Protein AF-A0AAE9Z8P5-F1 (afdb_monomer_lite)

InterPro domains:
  IPR012349 FMN-binding split barrel [G3DSA:2.30.110.10] (169-297)

Radius of gyration: 19.48 Å; chains: 1; bounding box: 50×51×54 Å

Structure (mmCIF, N/CA/C/O backbone):
data_AF-A0AAE9Z8P5-F1
#
_entry.id   AF-A0AAE9Z8P5-F1
#
loop_
_atom_site.group_PDB
_atom_site.id
_atom_site.type_symbol
_atom_site.label_atom_id
_atom_site.label_alt_id
_atom_site.label_comp_id
_atom_site.label_asym_id
_atom_site.label_entity_id
_atom_site.label_seq_id
_atom_site.pdbx_PDB_ins_code
_atom_site.Cartn_x
_atom_site.Cartn_y
_atom_site.Cartn_z
_atom_site.occupancy
_atom_site.B_iso_or_equiv
_atom_site.auth_seq_id
_atom_site.auth_comp_id
_atom_site.auth_asym_id
_atom_site.auth_atom_id
_atom_site.pdbx_PDB_model_num
ATOM 1 N N . MET A 1 1 ? 25.737 -10.126 -8.570 1.00 44.00 1 MET A N 1
ATOM 2 C CA . MET A 1 1 ? 26.064 -8.684 -8.628 1.00 44.00 1 MET A CA 1
ATOM 3 C C . MET A 1 1 ? 24.969 -7.914 -7.918 1.00 44.00 1 MET A C 1
ATOM 5 O O . MET A 1 1 ? 23.812 -8.066 -8.292 1.00 44.00 1 MET A O 1
ATOM 9 N N . LEU A 1 2 ? 25.330 -7.148 -6.888 1.00 52.47 2 LEU A N 1
ATOM 10 C CA . LEU A 1 2 ? 24.460 -6.128 -6.301 1.00 52.47 2 LEU A CA 1
ATOM 11 C C . LEU A 1 2 ? 24.095 -5.125 -7.402 1.00 52.47 2 LEU A C 1
ATOM 13 O O . LEU A 1 2 ? 24.972 -4.724 -8.169 1.00 52.47 2 LEU A O 1
ATOM 17 N N . PHE A 1 3 ? 22.823 -4.746 -7.513 1.00 62.03 3 PHE A N 1
ATOM 18 C CA . PHE A 1 3 ? 22.449 -3.662 -8.414 1.00 62.03 3 PHE A CA 1
ATOM 19 C C . PHE A 1 3 ? 23.164 -2.390 -7.965 1.00 62.03 3 PHE A C 1
ATOM 21 O O . PHE A 1 3 ? 23.052 -1.973 -6.813 1.00 62.03 3 PHE A O 1
ATOM 28 N N . THR A 1 4 ? 23.933 -1.785 -8.865 1.00 67.31 4 THR A N 1
ATOM 29 C CA . THR A 1 4 ? 24.470 -0.453 -8.614 1.00 67.31 4 THR A CA 1
ATOM 30 C C . THR A 1 4 ? 23.350 0.539 -8.882 1.00 67.31 4 THR A C 1
ATOM 32 O O . THR A 1 4 ? 22.904 0.661 -10.019 1.00 67.31 4 THR A O 1
ATOM 35 N N . ALA A 1 5 ? 22.886 1.224 -7.836 1.00 78.31 5 ALA A N 1
ATOM 36 C CA . ALA A 1 5 ? 21.944 2.326 -7.985 1.00 78.31 5 ALA A CA 1
ATOM 37 C C . ALA A 1 5 ? 22.528 3.370 -8.954 1.00 78.31 5 ALA A C 1
ATOM 39 O O . ALA A 1 5 ? 23.610 3.924 -8.702 1.00 78.31 5 ALA A O 1
ATOM 40 N N . ASP A 1 6 ? 21.830 3.616 -10.057 1.00 89.19 6 ASP A N 1
ATOM 41 C CA . ASP A 1 6 ? 22.184 4.609 -11.076 1.00 89.19 6 ASP A CA 1
ATOM 42 C C . ASP A 1 6 ? 21.356 5.896 -10.928 1.00 89.19 6 ASP A C 1
ATOM 44 O O . ASP A 1 6 ? 21.827 6.967 -11.296 1.00 89.19 6 ASP A O 1
ATOM 48 N N . ILE A 1 7 ? 20.188 5.826 -10.285 1.00 96.31 7 ILE A N 1
ATOM 49 C CA . ILE A 1 7 ? 19.397 6.986 -9.865 1.00 96.31 7 ILE A CA 1
ATOM 50 C C . ILE A 1 7 ? 19.691 7.252 -8.384 1.00 96.31 7 ILE A C 1
ATOM 52 O O . ILE A 1 7 ? 19.226 6.525 -7.504 1.00 96.31 7 ILE A O 1
ATOM 56 N N . ARG A 1 8 ? 20.490 8.287 -8.096 1.00 94.88 8 ARG A N 1
ATOM 57 C CA . ARG A 1 8 ? 21.040 8.522 -6.742 1.00 94.88 8 ARG A CA 1
ATOM 58 C C . ARG A 1 8 ? 20.498 9.756 -6.038 1.00 94.88 8 ARG A C 1
ATOM 60 O O . ARG A 1 8 ? 20.680 9.906 -4.836 1.00 94.88 8 ARG A O 1
ATOM 67 N N . ASN A 1 9 ? 19.850 10.648 -6.771 1.00 95.81 9 ASN A N 1
ATOM 68 C CA . ASN A 1 9 ? 19.311 11.896 -6.247 1.00 95.81 9 ASN A CA 1
ATOM 69 C C . ASN A 1 9 ? 18.041 12.290 -7.017 1.00 95.81 9 ASN A C 1
ATOM 71 O O . ASN A 1 9 ? 17.671 11.669 -8.018 1.00 95.81 9 ASN A O 1
ATOM 75 N N . GLU A 1 10 ? 17.351 13.328 -6.536 1.00 95.81 10 GLU A N 1
ATOM 76 C CA . GLU A 1 10 ? 16.105 13.775 -7.163 1.00 95.81 10 GLU A CA 1
ATOM 77 C C . GLU A 1 10 ? 16.341 14.313 -8.586 1.00 95.81 10 GLU A C 1
ATOM 79 O O . GLU A 1 10 ? 15.493 14.103 -9.447 1.00 95.81 10 GLU A O 1
ATOM 84 N N . GLN A 1 11 ? 17.496 14.918 -8.885 1.00 96.56 11 GLN A N 1
ATOM 85 C CA . GLN A 1 11 ? 17.809 15.398 -10.236 1.00 96.56 11 GLN A CA 1
ATOM 86 C C . GLN A 1 11 ? 17.837 14.249 -11.256 1.00 96.56 11 GLN A C 1
ATOM 88 O O . GLN A 1 11 ? 17.264 14.385 -12.336 1.00 96.56 11 GLN A O 1
ATOM 93 N N . ASP A 1 12 ? 18.440 13.108 -10.915 1.00 96.50 12 ASP A N 1
ATOM 94 C CA . ASP A 1 12 ? 18.449 11.918 -11.772 1.00 96.50 12 ASP A CA 1
ATOM 95 C C . ASP A 1 12 ? 17.046 11.333 -11.939 1.00 96.50 12 ASP A C 1
ATOM 97 O O . ASP A 1 12 ? 16.627 11.031 -13.057 1.00 96.50 12 ASP A O 1
ATOM 101 N N . LEU A 1 13 ? 16.273 11.264 -10.850 1.00 97.31 13 LEU A N 1
ATOM 102 C CA . LEU A 1 13 ? 14.883 10.812 -10.902 1.00 97.31 13 LEU A CA 1
ATOM 103 C C . LEU A 1 13 ? 14.040 11.697 -11.830 1.00 97.31 13 LEU A C 1
ATOM 105 O O . LEU A 1 13 ? 13.230 11.179 -12.599 1.00 97.31 13 LEU A O 1
ATOM 109 N N . ARG A 1 14 ? 14.241 13.022 -11.805 1.00 96.88 14 ARG A N 1
ATOM 110 C CA . ARG A 1 14 ? 13.481 13.972 -12.633 1.00 96.88 14 ARG A CA 1
ATOM 111 C C . ARG A 1 14 ? 13.822 13.933 -14.120 1.00 96.88 14 ARG A C 1
ATOM 113 O O . ARG A 1 14 ? 12.991 14.363 -14.918 1.00 96.88 14 ARG A O 1
ATOM 120 N N . LYS A 1 15 ? 14.967 13.358 -14.508 1.00 96.44 15 LYS A N 1
ATOM 121 C CA . LYS A 1 15 ? 15.274 13.050 -15.919 1.00 96.44 15 LYS A CA 1
ATOM 122 C C . LYS A 1 15 ? 14.374 11.936 -16.471 1.00 96.44 15 LYS A C 1
ATOM 124 O O . LYS A 1 15 ? 14.130 11.900 -17.671 1.00 96.44 15 LYS A O 1
ATOM 129 N N . ILE A 1 16 ? 13.875 11.047 -15.606 1.00 96.56 16 ILE A N 1
ATOM 130 C CA . ILE A 1 16 ? 13.023 9.903 -15.974 1.00 96.56 16 ILE A CA 1
ATOM 131 C C . ILE A 1 16 ? 11.542 10.217 -15.728 1.00 96.56 16 ILE A C 1
ATOM 133 O O . ILE A 1 16 ? 10.696 9.970 -16.585 1.00 96.56 16 ILE A O 1
ATOM 137 N N . ILE A 1 17 ? 11.218 10.775 -14.558 1.00 96.38 17 ILE A N 1
ATOM 138 C CA . ILE A 1 17 ? 9.860 11.154 -14.156 1.00 96.38 17 ILE A CA 1
ATOM 139 C C . ILE A 1 17 ? 9.803 12.679 -14.025 1.00 96.38 17 ILE A C 1
ATOM 141 O O . ILE A 1 17 ? 10.212 13.212 -12.988 1.00 96.38 17 ILE A O 1
ATOM 145 N N . PRO A 1 18 ? 9.261 13.395 -15.030 1.00 94.44 18 PRO A N 1
ATOM 146 C CA . PRO A 1 18 ? 9.190 14.850 -15.003 1.00 94.44 18 PRO A CA 1
ATOM 147 C C . PRO A 1 18 ? 8.501 15.382 -13.746 1.00 94.44 18 PRO A C 1
ATOM 149 O O . PRO A 1 18 ? 7.672 14.699 -13.138 1.00 94.44 18 PRO A O 1
ATOM 152 N N . ALA A 1 19 ? 8.815 16.624 -13.375 1.00 90.94 19 ALA A N 1
ATOM 153 C CA . ALA A 1 19 ? 8.174 17.288 -12.247 1.00 90.94 19 ALA A CA 1
ATOM 154 C C . ALA A 1 19 ? 6.639 17.283 -12.382 1.00 90.94 19 ALA A C 1
ATOM 156 O O . ALA A 1 19 ? 6.074 17.356 -13.479 1.00 90.94 19 ALA A O 1
ATOM 157 N N . TYR A 1 20 ? 5.964 17.174 -11.242 1.00 91.69 20 TYR A N 1
ATOM 158 C CA . TYR A 1 20 ? 4.512 17.244 -11.168 1.00 91.69 20 TYR A CA 1
ATOM 159 C C . TYR A 1 20 ? 4.056 18.694 -10.986 1.00 91.69 20 TYR A C 1
ATOM 161 O O . TYR A 1 20 ? 4.819 19.564 -10.571 1.00 91.69 20 TYR A O 1
ATOM 169 N N . HIS A 1 21 ? 2.789 18.960 -11.282 1.00 89.62 21 HIS A N 1
ATOM 170 C CA . HIS A 1 21 ? 2.218 20.285 -11.088 1.00 89.62 21 HIS A CA 1
ATOM 171 C C . HIS A 1 21 ? 1.873 20.512 -9.606 1.00 89.62 21 HIS A C 1
ATOM 173 O O . HIS A 1 21 ? 1.064 19.763 -9.058 1.00 89.62 21 HIS A O 1
ATOM 179 N N . GLN A 1 22 ? 2.397 21.573 -8.981 1.00 88.06 22 GLN A N 1
ATOM 180 C CA . GLN A 1 22 ? 2.256 21.852 -7.536 1.00 88.06 22 GLN A CA 1
ATOM 181 C C . GLN A 1 22 ? 0.806 21.885 -7.025 1.00 88.06 22 GLN A C 1
ATOM 183 O O . GLN A 1 22 ? 0.536 21.496 -5.896 1.00 88.06 22 GLN A O 1
ATOM 188 N N . ARG A 1 23 ? -0.181 22.259 -7.860 1.00 85.88 23 ARG A N 1
ATOM 189 C CA . ARG A 1 23 ? -1.614 22.125 -7.489 1.00 85.88 23 ARG A CA 1
ATOM 190 C C . ARG A 1 23 ? -1.999 20.726 -6.997 1.00 85.88 23 ARG A C 1
ATOM 192 O O . ARG A 1 23 ? -2.995 20.615 -6.295 1.00 85.88 23 ARG A O 1
ATOM 199 N N . MET A 1 24 ? -1.262 19.678 -7.362 1.00 85.81 24 MET A N 1
ATOM 200 C CA . MET A 1 24 ? -1.536 18.330 -6.878 1.00 85.81 24 MET A CA 1
ATOM 201 C C . MET A 1 24 ? -1.356 18.176 -5.372 1.00 85.81 24 MET A C 1
ATOM 203 O O . MET A 1 24 ? -1.994 17.292 -4.808 1.00 85.81 24 MET A O 1
ATOM 207 N N . ASP A 1 25 ? -0.571 19.039 -4.728 1.00 90.38 25 ASP A N 1
ATOM 208 C CA . ASP A 1 25 ? -0.387 19.024 -3.275 1.00 90.38 25 ASP A CA 1
ATOM 209 C C . ASP A 1 25 ? -1.688 19.385 -2.543 1.00 90.38 25 ASP A C 1
ATOM 211 O O . ASP A 1 25 ? -1.933 18.893 -1.448 1.00 90.38 25 ASP A O 1
ATOM 215 N N . LYS A 1 26 ? -2.607 20.117 -3.196 1.00 90.81 26 LYS A N 1
ATOM 216 C CA . LYS A 1 26 ? -3.940 20.425 -2.646 1.00 90.81 26 LYS A CA 1
ATOM 217 C C . LYS A 1 26 ? -4.830 19.200 -2.437 1.00 90.81 26 LYS A C 1
ATOM 219 O O . LYS A 1 26 ? -5.882 19.333 -1.830 1.00 90.81 26 LYS A O 1
ATOM 224 N N . ARG A 1 27 ? -4.465 18.023 -2.965 1.00 90.88 27 ARG A N 1
ATOM 225 C CA . ARG A 1 27 ? -5.223 16.788 -2.699 1.00 90.88 27 ARG A CA 1
ATOM 226 C C . ARG A 1 27 ? -4.966 16.257 -1.297 1.00 90.88 27 ARG A C 1
ATOM 228 O O . ARG A 1 27 ? -5.671 15.355 -0.885 1.00 90.88 27 ARG A O 1
ATOM 235 N N . ILE A 1 28 ? -3.892 16.712 -0.656 1.00 94.06 28 ILE A N 1
ATOM 236 C CA . ILE A 1 28 ? -3.482 16.270 0.667 1.00 94.06 28 ILE A CA 1
ATOM 237 C C . ILE A 1 28 ? -4.201 17.177 1.659 1.00 94.06 28 ILE A C 1
ATOM 239 O O . ILE A 1 28 ? -3.853 18.346 1.806 1.00 94.06 28 ILE A O 1
ATOM 243 N N . GLN A 1 29 ? -5.234 16.643 2.298 1.00 96.00 29 GLN A N 1
ATOM 244 C CA . GLN A 1 29 ? -5.973 17.338 3.346 1.00 96.00 29 GLN A CA 1
ATOM 245 C C . GLN A 1 29 ? -5.340 17.041 4.697 1.00 96.00 29 GLN A C 1
ATOM 247 O O . GLN A 1 29 ? -4.879 15.931 4.914 1.00 96.00 29 GLN A O 1
ATOM 252 N N . THR A 1 30 ? -5.339 17.996 5.624 1.00 96.06 30 THR A N 1
ATOM 253 C CA . THR A 1 30 ? -4.802 17.811 6.990 1.00 96.06 30 THR A CA 1
ATOM 254 C C . THR A 1 30 ? -5.823 17.234 7.973 1.00 96.06 30 THR A C 1
ATOM 256 O O . THR A 1 30 ? -5.533 17.049 9.148 1.00 96.06 30 THR A O 1
ATOM 259 N N . ARG A 1 31 ? -7.043 16.973 7.501 1.00 96.69 31 ARG A N 1
ATOM 260 C CA . ARG A 1 31 ? -8.162 16.406 8.256 1.00 96.69 31 ARG A CA 1
ATOM 261 C C . ARG A 1 31 ? -9.023 15.563 7.325 1.00 96.69 31 ARG A C 1
ATOM 263 O O . ARG A 1 31 ? -9.016 15.790 6.114 1.00 96.69 31 ARG A O 1
ATOM 270 N N . LEU A 1 32 ? -9.808 14.651 7.885 1.00 97.94 32 LEU A N 1
ATOM 271 C CA . LEU A 1 32 ? -10.816 13.919 7.126 1.00 97.94 32 LEU A CA 1
ATOM 272 C C . LEU A 1 32 ? -11.925 14.894 6.731 1.00 97.94 32 LEU A C 1
ATOM 274 O O . LEU A 1 32 ? -12.559 15.527 7.582 1.00 97.94 32 LEU A O 1
ATOM 278 N N . ASP A 1 33 ? -12.130 15.051 5.429 1.00 96.31 33 ASP A N 1
ATOM 279 C CA . ASP A 1 33 ? -13.285 15.770 4.919 1.00 96.31 33 ASP A CA 1
ATOM 280 C C . ASP A 1 33 ? -14.498 14.835 4.829 1.00 96.31 33 ASP A C 1
ATOM 282 O O . ASP A 1 33 ? -14.442 13.649 5.152 1.00 96.31 33 ASP A O 1
ATOM 286 N N . HIS A 1 34 ? -15.626 15.374 4.381 1.00 95.94 34 HIS A N 1
ATOM 287 C CA . HIS A 1 34 ? -16.850 14.593 4.239 1.00 95.94 34 HIS A CA 1
ATOM 288 C C . HIS A 1 34 ? -16.701 13.359 3.336 1.00 95.94 34 HIS A C 1
ATOM 290 O O . HIS A 1 34 ? -17.348 12.357 3.610 1.00 95.94 34 HIS A O 1
ATOM 296 N N . TYR A 1 35 ? -15.871 13.415 2.291 1.00 96.81 35 TYR A N 1
ATOM 297 C CA . TYR A 1 35 ? -15.674 12.275 1.397 1.00 96.81 35 TYR A CA 1
ATOM 298 C C . TYR A 1 35 ? -14.816 11.200 2.053 1.00 96.81 35 TYR A C 1
ATOM 300 O O . TYR A 1 35 ? -15.069 10.017 1.853 1.00 96.81 35 TYR A O 1
ATOM 308 N N . CYS A 1 36 ? -13.828 11.589 2.863 1.00 97.94 36 CYS A N 1
ATOM 309 C CA . CYS A 1 36 ? -13.098 10.641 3.700 1.00 97.94 36 CYS A CA 1
ATOM 310 C C . CYS A 1 36 ? -14.046 9.913 4.664 1.00 97.94 36 CYS A C 1
ATOM 312 O O . CYS A 1 36 ? -13.952 8.698 4.788 1.00 97.94 36 CYS A O 1
ATOM 314 N N . LEU A 1 37 ? -14.969 10.638 5.307 1.00 97.56 37 LEU A N 1
ATOM 315 C CA . LEU A 1 37 ? -15.951 10.048 6.225 1.00 97.56 37 LEU A CA 1
ATOM 316 C C . LEU A 1 37 ? -16.943 9.124 5.497 1.00 97.56 37 LEU A C 1
ATOM 318 O O . LEU A 1 37 ? -17.158 8.009 5.953 1.00 97.56 37 LEU A O 1
ATOM 322 N N . GLU A 1 38 ? -17.478 9.544 4.343 1.00 97.12 38 GLU A N 1
ATOM 323 C CA . GLU A 1 38 ? -18.326 8.707 3.472 1.00 97.12 38 GLU A CA 1
ATOM 324 C C . GLU A 1 38 ? -17.606 7.416 3.052 1.00 97.12 38 GLU A C 1
ATOM 326 O O . GLU A 1 38 ? -18.184 6.336 3.066 1.00 97.12 38 GLU A O 1
ATOM 331 N N . TYR A 1 39 ? -16.322 7.511 2.695 1.00 97.75 39 TYR A N 1
ATOM 332 C CA . TYR A 1 39 ? -15.536 6.343 2.311 1.00 97.75 39 TYR A CA 1
ATOM 333 C C . TYR A 1 39 ? -15.308 5.393 3.497 1.00 97.75 39 TYR A C 1
ATOM 335 O O . TYR A 1 39 ? -15.400 4.179 3.331 1.00 97.75 39 TYR A O 1
ATOM 343 N N . LEU A 1 40 ? -15.016 5.927 4.689 1.00 97.44 40 LEU A N 1
ATOM 344 C CA . LEU A 1 40 ? -14.802 5.126 5.900 1.00 97.44 40 LEU A CA 1
ATOM 345 C C . LEU A 1 40 ? -16.069 4.391 6.354 1.00 97.44 40 LEU A C 1
ATOM 347 O O . LEU A 1 40 ? -15.948 3.264 6.817 1.00 97.44 40 LEU A O 1
ATOM 351 N N . ASP A 1 41 ? -17.255 4.967 6.141 1.00 96.00 41 ASP A N 1
ATOM 352 C CA . ASP A 1 41 ? -18.556 4.320 6.401 1.00 96.00 41 ASP A CA 1
ATOM 353 C C . ASP A 1 41 ? -18.799 3.065 5.538 1.00 96.00 41 ASP A C 1
ATOM 355 O O . ASP A 1 41 ? -19.653 2.226 5.820 1.00 96.00 41 ASP A O 1
ATOM 359 N N . HIS A 1 42 ? -18.035 2.912 4.458 1.00 96.19 42 HIS A N 1
ATOM 360 C CA . HIS A 1 42 ? -18.126 1.767 3.556 1.00 96.19 42 HIS A CA 1
ATOM 361 C C . HIS A 1 42 ? -16.869 0.899 3.542 1.00 96.19 42 HIS A C 1
ATOM 363 O O . HIS A 1 42 ? -16.875 -0.155 2.903 1.00 96.19 42 HIS A O 1
ATOM 369 N N . ALA A 1 43 ? -15.791 1.325 4.203 1.00 97.44 43 ALA A N 1
ATOM 370 C CA . ALA A 1 43 ? -14.534 0.596 4.220 1.00 97.44 43 ALA A CA 1
ATOM 371 C C . ALA A 1 43 ? -14.708 -0.745 4.938 1.00 97.44 43 ALA A C 1
ATOM 373 O O . ALA A 1 43 ? -15.230 -0.808 6.045 1.00 97.44 43 ALA A O 1
ATOM 374 N N . THR A 1 44 ? -14.244 -1.821 4.308 1.00 96.00 44 THR A N 1
ATOM 375 C CA . THR A 1 44 ? -14.343 -3.189 4.840 1.00 96.00 44 THR A CA 1
ATOM 376 C C . THR A 1 44 ? -13.031 -3.659 5.459 1.00 96.00 44 THR A C 1
ATOM 378 O O . THR A 1 44 ? -13.025 -4.546 6.310 1.00 96.00 44 THR A O 1
ATOM 381 N N . LEU A 1 45 ? -11.907 -3.057 5.062 1.00 97.31 45 LEU A N 1
ATOM 382 C CA . LEU A 1 45 ? -10.572 -3.434 5.516 1.00 97.31 45 LEU A CA 1
ATOM 383 C C . LEU A 1 45 ? -9.662 -2.208 5.626 1.00 97.31 45 LEU A C 1
ATOM 385 O O . LEU A 1 45 ? -9.592 -1.393 4.702 1.00 97.31 45 LEU A O 1
ATOM 389 N N . ALA A 1 46 ? -8.890 -2.131 6.706 1.00 98.00 46 ALA A N 1
ATOM 390 C CA . ALA A 1 46 ? -7.737 -1.246 6.823 1.00 98.00 46 ALA A CA 1
ATOM 391 C C . ALA A 1 46 ? -6.435 -2.056 6.795 1.00 98.00 46 ALA A C 1
ATOM 393 O O . ALA A 1 46 ? -6.306 -3.058 7.493 1.00 98.00 46 ALA A O 1
ATOM 394 N N . CYS A 1 47 ? -5.451 -1.593 6.026 1.00 97.81 47 CYS A N 1
ATOM 395 C CA . CYS A 1 47 ? -4.052 -1.977 6.189 1.00 97.81 47 CYS A CA 1
ATOM 396 C C . CYS A 1 47 ? -3.310 -0.832 6.878 1.00 97.81 47 CYS A C 1
ATOM 398 O O . CYS A 1 47 ? -3.277 0.283 6.357 1.00 97.81 47 CYS A O 1
ATOM 400 N N . ILE A 1 48 ? -2.721 -1.101 8.037 1.00 97.75 48 ILE A N 1
ATOM 401 C CA . ILE A 1 48 ? -1.990 -0.136 8.858 1.00 97.75 48 ILE A CA 1
ATOM 402 C C . ILE A 1 48 ? -0.518 -0.521 8.809 1.00 97.75 48 ILE A C 1
ATOM 404 O O . ILE A 1 48 ? -0.160 -1.657 9.110 1.00 97.75 48 ILE A O 1
ATOM 408 N N . ALA A 1 49 ? 0.335 0.416 8.418 1.00 97.44 49 ALA A N 1
ATOM 409 C CA . ALA A 1 49 ? 1.766 0.212 8.277 1.00 97.44 49 ALA A CA 1
ATOM 410 C C . ALA A 1 49 ? 2.512 1.205 9.174 1.00 97.44 49 ALA A C 1
ATOM 412 O O . ALA A 1 49 ? 2.519 2.413 8.917 1.00 97.44 49 ALA A O 1
ATOM 413 N N . PHE A 1 50 ? 3.128 0.690 10.233 1.00 95.94 50 PHE A N 1
ATOM 414 C CA . PHE A 1 50 ? 3.917 1.475 11.176 1.00 95.94 50 PHE A CA 1
ATOM 415 C C . PHE A 1 50 ? 5.341 1.677 10.656 1.00 95.94 50 PHE A C 1
ATOM 417 O O . PHE A 1 50 ? 5.944 0.751 10.110 1.00 95.94 50 PHE A O 1
ATOM 424 N N . ALA A 1 51 ? 5.898 2.875 10.852 1.00 93.19 51 ALA A N 1
ATOM 425 C CA . ALA A 1 51 ? 7.300 3.156 10.537 1.00 93.19 51 ALA A CA 1
ATOM 426 C C . ALA A 1 51 ? 8.256 2.307 11.384 1.00 93.19 51 ALA A C 1
ATOM 428 O O . ALA A 1 51 ? 9.300 1.873 10.896 1.00 93.19 51 ALA A O 1
ATOM 429 N N . HIS A 1 52 ? 7.878 2.041 12.639 1.00 90.69 52 HIS A N 1
ATOM 430 C CA . HIS A 1 52 ? 8.665 1.223 13.547 1.00 90.69 52 HIS A CA 1
ATOM 431 C C . HIS A 1 52 ? 8.748 -0.236 13.043 1.00 90.69 52 HIS A C 1
ATOM 433 O O . HIS A 1 52 ? 7.718 -0.919 12.992 1.00 90.69 52 HIS A O 1
ATOM 439 N N . PRO A 1 53 ? 9.937 -0.765 12.678 1.00 85.38 53 PRO A N 1
ATOM 440 C CA . PRO A 1 53 ? 10.030 -2.044 11.966 1.00 85.38 53 PRO A CA 1
ATOM 441 C C . PRO A 1 53 ? 9.452 -3.264 12.711 1.00 85.38 53 PRO A C 1
ATOM 443 O O . PRO A 1 53 ? 8.836 -4.101 12.046 1.00 85.38 53 PRO A O 1
ATOM 446 N N . PRO A 1 54 ? 9.585 -3.388 14.050 1.00 87.88 54 PRO A N 1
ATOM 447 C CA . PRO A 1 54 ? 8.879 -4.403 14.837 1.00 87.88 54 PRO A CA 1
ATOM 448 C C . PRO A 1 54 ? 7.347 -4.353 14.758 1.00 87.88 54 PRO A C 1
ATOM 450 O O . PRO A 1 54 ? 6.708 -5.403 14.827 1.00 87.88 54 PRO A O 1
ATOM 453 N N . LEU A 1 55 ? 6.751 -3.163 14.616 1.00 90.38 55 LEU A N 1
ATOM 454 C CA . LEU A 1 55 ? 5.298 -3.025 14.513 1.00 90.38 55 LEU A CA 1
ATOM 455 C C . LEU A 1 55 ? 4.815 -3.445 13.124 1.00 90.38 55 LEU A C 1
ATOM 457 O O . LEU A 1 55 ? 3.869 -4.212 13.036 1.00 90.38 55 LEU A O 1
ATOM 461 N N . GLY A 1 56 ? 5.490 -3.049 12.043 1.00 91.75 56 GLY A N 1
ATOM 462 C CA . GLY A 1 56 ? 5.215 -3.572 10.698 1.00 91.75 56 GLY A CA 1
ATOM 463 C C . GLY A 1 56 ? 3.777 -3.338 10.207 1.00 91.75 56 GLY A C 1
ATOM 464 O O . GLY A 1 56 ? 3.225 -2.252 10.382 1.00 91.75 56 GLY A O 1
ATOM 465 N N . PHE A 1 57 ? 3.192 -4.347 9.550 1.00 94.38 57 PHE A N 1
ATOM 466 C CA . PHE A 1 57 ? 1.842 -4.282 8.977 1.00 94.38 57 PHE A CA 1
ATOM 467 C C . PHE A 1 57 ? 0.793 -4.949 9.872 1.00 94.38 57 PHE A C 1
ATOM 469 O O . PHE A 1 57 ? 1.042 -6.009 10.449 1.00 94.38 57 PHE A O 1
ATOM 476 N N . TYR A 1 58 ? -0.396 -4.357 9.906 1.00 94.31 58 TYR A N 1
ATOM 477 C CA . TYR A 1 58 ? -1.617 -4.925 10.468 1.00 94.31 58 TYR A CA 1
ATOM 478 C C . TYR A 1 58 ? -2.732 -4.837 9.432 1.00 94.31 58 TYR A C 1
ATOM 480 O O . TYR A 1 58 ? -2.884 -3.806 8.773 1.00 94.31 58 TYR A O 1
ATOM 488 N N . TYR A 1 59 ? -3.529 -5.892 9.318 1.00 94.69 59 TYR A N 1
ATOM 489 C CA . TYR A 1 59 ? -4.787 -5.861 8.587 1.00 94.69 59 TYR A CA 1
ATOM 490 C C . TYR A 1 59 ? -5.936 -5.967 9.579 1.00 94.69 59 TYR A C 1
ATOM 492 O O . TYR A 1 59 ? -5.923 -6.811 10.473 1.00 94.69 59 TYR A O 1
ATOM 500 N N . VAL A 1 60 ? -6.928 -5.099 9.422 1.00 95.00 60 VAL A N 1
ATOM 501 C CA . VAL A 1 60 ? -8.079 -5.012 10.320 1.00 95.00 60 VAL A CA 1
ATOM 502 C C . VAL A 1 60 ? -9.344 -5.040 9.480 1.00 95.00 60 VAL A C 1
ATOM 504 O O . VAL A 1 60 ? -9.580 -4.120 8.694 1.00 95.00 60 VAL A O 1
ATOM 507 N N . ALA A 1 61 ? -10.146 -6.094 9.630 1.00 95.44 61 ALA A N 1
ATOM 508 C CA . ALA A 1 61 ? -11.512 -6.108 9.114 1.00 95.44 61 ALA A CA 1
ATOM 509 C C . ALA A 1 61 ? -12.346 -5.082 9.887 1.00 95.44 61 ALA A C 1
ATOM 511 O O . ALA A 1 61 ? -12.391 -5.118 11.118 1.00 95.44 61 ALA A O 1
ATOM 512 N N . LEU A 1 62 ? -12.976 -4.156 9.173 1.00 95.19 62 LEU A N 1
ATOM 513 C CA . LEU A 1 62 ? -13.664 -3.015 9.767 1.00 95.19 62 LEU A CA 1
ATOM 514 C C . LEU A 1 62 ? -15.129 -3.351 10.051 1.00 95.19 62 LEU A C 1
ATOM 516 O O . LEU A 1 62 ? -15.858 -3.803 9.173 1.00 95.19 62 LEU A O 1
ATOM 520 N N . ASN A 1 63 ? -15.535 -3.135 11.297 1.00 91.31 63 ASN A N 1
ATOM 521 C CA . ASN A 1 63 ? -16.900 -3.232 11.804 1.00 91.31 63 ASN A CA 1
ATOM 522 C C . ASN A 1 63 ? -17.021 -2.374 13.078 1.00 91.31 63 ASN A C 1
ATOM 524 O O . ASN A 1 63 ? -16.046 -1.754 13.506 1.00 91.31 63 ASN A O 1
ATOM 528 N N . GLU A 1 64 ? -18.198 -2.353 13.696 1.00 86.25 64 GLU A N 1
ATOM 529 C CA . GLU A 1 64 ? -18.484 -1.587 14.921 1.00 86.25 64 GLU A CA 1
ATOM 530 C C . GLU A 1 64 ? -17.566 -1.901 16.117 1.00 86.25 64 GLU A C 1
ATOM 532 O O . GLU A 1 64 ? -17.348 -1.033 16.959 1.00 86.25 64 GLU A O 1
ATOM 537 N N . ASN A 1 65 ? -16.972 -3.097 16.171 1.00 86.12 65 ASN A N 1
ATOM 538 C CA . ASN A 1 65 ? -16.064 -3.501 17.249 1.00 86.12 65 ASN A CA 1
ATOM 539 C C . ASN A 1 65 ? -14.597 -3.159 16.961 1.00 86.12 65 ASN A C 1
ATOM 541 O O . ASN A 1 65 ? -13.780 -3.111 17.880 1.00 86.12 65 ASN A O 1
ATOM 545 N N . THR A 1 66 ? -14.234 -2.942 15.694 1.00 90.12 66 THR A N 1
ATOM 546 C CA . THR A 1 66 ? -12.850 -2.657 15.301 1.00 90.12 66 THR A CA 1
ATOM 547 C C . THR A 1 66 ? -12.625 -1.196 14.939 1.00 90.12 66 THR A C 1
ATOM 549 O O . THR A 1 66 ? -11.551 -0.685 15.232 1.00 90.12 66 THR A O 1
ATOM 552 N N . LEU A 1 67 ? -13.609 -0.494 14.371 1.00 91.50 67 LEU A N 1
ATOM 553 C CA . LEU A 1 67 ? -13.579 0.951 14.127 1.00 91.50 67 LEU A CA 1
ATOM 554 C C . LEU A 1 67 ? -14.440 1.670 15.171 1.00 91.50 67 LEU A C 1
ATOM 556 O O . LEU A 1 67 ? -15.605 1.976 14.937 1.00 91.50 67 LEU A O 1
ATOM 560 N N . LEU A 1 68 ? -13.845 1.951 16.329 1.00 88.12 68 LEU A N 1
ATOM 561 C CA . LEU A 1 68 ? -14.567 2.427 17.513 1.00 88.12 68 LEU A CA 1
ATOM 562 C C . LEU A 1 68 ? -15.148 3.835 17.348 1.00 88.12 68 LEU A C 1
ATOM 564 O O . LEU A 1 68 ? -16.223 4.145 17.854 1.00 88.12 68 LEU A O 1
ATOM 568 N N . SER A 1 69 ? -14.410 4.726 16.685 1.00 91.94 69 SER A N 1
ATOM 569 C CA . SER A 1 69 ? -14.873 6.090 16.430 1.00 91.94 69 SER A CA 1
ATOM 570 C C . SER A 1 69 ? -14.073 6.752 15.320 1.00 91.94 69 SER A C 1
ATOM 572 O O . SER A 1 69 ? -12.858 6.550 15.227 1.00 91.94 69 SER A O 1
ATOM 574 N N . VAL A 1 70 ? -14.723 7.640 14.571 1.00 95.50 70 VAL A N 1
ATOM 575 C CA . VAL A 1 70 ? -14.082 8.472 13.552 1.00 95.50 70 VAL A CA 1
ATOM 576 C C . VAL A 1 70 ? -14.500 9.925 13.739 1.00 95.50 70 VAL A C 1
ATOM 578 O O . VAL A 1 70 ? -15.682 10.257 13.762 1.00 95.50 70 VAL A O 1
ATOM 581 N N . THR A 1 71 ? -13.513 10.809 13.829 1.00 96.94 71 THR A N 1
ATOM 582 C CA . THR A 1 71 ? -13.682 12.263 13.766 1.00 96.94 71 THR A CA 1
ATOM 583 C C . THR A 1 71 ? -12.796 12.821 12.651 1.00 96.94 71 THR A C 1
ATOM 585 O O . THR A 1 71 ? -11.918 12.117 12.151 1.00 96.94 71 THR A O 1
ATOM 588 N N . PRO A 1 72 ? -12.949 14.096 12.255 1.00 97.62 72 PRO A N 1
ATOM 589 C CA . PRO A 1 72 ? -12.075 14.681 11.245 1.00 97.62 72 PRO A CA 1
ATOM 590 C C . PRO A 1 72 ? -10.575 14.674 11.592 1.00 97.62 72 PRO A C 1
ATOM 592 O O . PRO A 1 72 ? -9.761 14.827 10.686 1.00 97.62 72 PRO A O 1
ATOM 595 N N . GLN A 1 73 ? -10.197 14.515 12.862 1.00 97.94 73 GLN A N 1
ATOM 596 C CA . GLN A 1 73 ? -8.804 14.555 13.318 1.00 97.94 73 GLN A CA 1
ATOM 597 C C . GLN A 1 73 ? -8.306 13.229 13.890 1.00 97.94 73 GLN A C 1
ATOM 599 O O . GLN A 1 73 ? -7.099 13.049 14.005 1.00 97.94 73 GLN A O 1
ATOM 604 N N . VAL A 1 74 ? -9.199 12.317 14.266 1.00 97.12 74 VAL A N 1
ATOM 605 C CA . VAL A 1 74 ? -8.841 11.120 15.033 1.00 97.12 74 VAL A CA 1
ATOM 606 C C . VAL A 1 74 ? -9.640 9.919 14.552 1.00 97.12 74 VAL A C 1
ATOM 608 O O . VAL A 1 74 ? -10.854 10.022 14.366 1.00 97.12 74 VAL A O 1
ATOM 611 N N . LEU A 1 75 ? -8.970 8.775 14.418 1.00 96.81 75 LEU A N 1
ATOM 612 C CA . LEU A 1 75 ? -9.599 7.460 14.298 1.00 96.81 75 LEU A CA 1
ATOM 613 C C . LEU A 1 75 ? -9.192 6.603 15.495 1.00 96.81 75 LEU A C 1
ATOM 615 O O . LEU A 1 75 ? -8.028 6.613 15.875 1.00 96.81 75 LEU A O 1
ATOM 619 N N . ASN A 1 76 ? -10.120 5.834 16.050 1.00 95.62 76 ASN A N 1
ATOM 620 C CA . ASN A 1 76 ? -9.815 4.822 17.058 1.00 95.62 76 ASN A CA 1
ATOM 621 C C . ASN A 1 76 ? -10.064 3.443 16.453 1.00 95.62 76 ASN A C 1
ATOM 623 O O . ASN A 1 76 ? -11.183 3.172 16.014 1.00 95.62 76 ASN A O 1
ATOM 627 N N . ILE A 1 77 ? -9.027 2.602 16.401 1.00 94.69 77 ILE A N 1
ATOM 628 C CA . ILE A 1 77 ? -9.104 1.260 15.812 1.00 94.69 77 ILE A CA 1
ATOM 629 C C . ILE A 1 77 ? -8.558 0.225 16.797 1.00 94.69 77 ILE A C 1
ATOM 631 O O . ILE A 1 77 ? -7.475 0.413 17.352 1.00 94.69 77 ILE A O 1
ATOM 635 N N . CYS A 1 78 ? -9.281 -0.878 16.983 1.00 91.56 78 CYS A N 1
ATOM 636 C CA . CYS A 1 78 ? -8.791 -2.047 17.709 1.00 91.56 78 CYS A CA 1
ATOM 637 C C . CYS A 1 78 ? -7.928 -2.921 16.798 1.00 91.56 78 CYS A C 1
ATOM 639 O O . CYS A 1 78 ? -8.374 -3.377 15.744 1.00 91.56 78 CYS A O 1
ATOM 641 N N . LEU A 1 79 ? -6.697 -3.184 17.226 1.00 88.94 79 LEU A N 1
ATOM 642 C CA . LEU A 1 79 ? -5.788 -4.125 16.584 1.00 88.94 79 LEU A CA 1
ATOM 643 C C . LEU A 1 79 ? -5.872 -5.479 17.285 1.00 88.94 79 LEU A C 1
ATOM 645 O O . LEU A 1 79 ? -5.816 -5.545 18.511 1.00 88.94 79 LEU A O 1
ATOM 649 N N . SER A 1 80 ? -5.972 -6.561 16.519 1.00 79.44 80 SER A N 1
ATOM 650 C CA . SER A 1 80 ? -5.901 -7.923 17.054 1.00 79.44 80 SER A CA 1
ATOM 651 C C . SER A 1 80 ? -4.451 -8.392 17.210 1.00 79.44 80 SER A C 1
ATOM 653 O O . SER A 1 80 ? -3.562 -7.981 16.454 1.00 79.44 80 SER A O 1
ATOM 655 N N . ALA A 1 81 ? -4.216 -9.296 18.164 1.00 70.50 81 ALA A N 1
ATOM 656 C CA . ALA A 1 81 ? -2.957 -10.028 18.271 1.00 70.50 81 ALA A CA 1
ATOM 657 C C . ALA A 1 81 ? -2.649 -10.820 16.983 1.00 70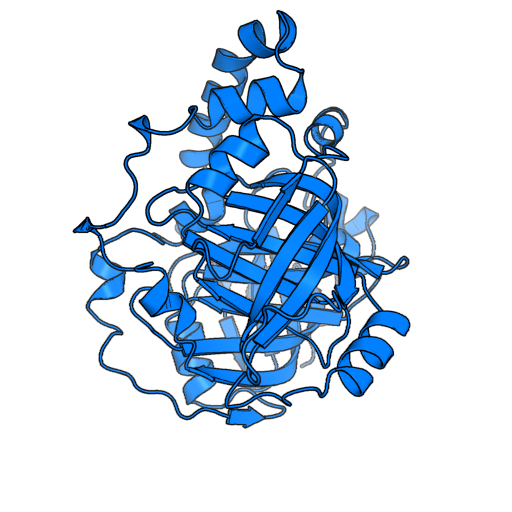.50 81 ALA A C 1
ATOM 659 O O . ALA A 1 81 ? -3.549 -11.297 16.290 1.00 70.50 81 ALA A O 1
ATOM 660 N N . ARG A 1 82 ? -1.358 -10.969 16.658 1.00 71.31 82 ARG A N 1
ATOM 661 C CA . ARG A 1 82 ? -0.894 -11.598 15.410 1.00 71.31 82 ARG A CA 1
ATOM 662 C C . ARG A 1 82 ? -0.265 -12.959 15.720 1.00 71.31 82 ARG A C 1
ATOM 664 O O . ARG A 1 82 ? 0.700 -12.986 16.479 1.00 71.31 82 ARG A O 1
ATOM 671 N N . PRO A 1 83 ? -0.722 -14.074 15.120 1.00 53.72 83 PRO A N 1
ATOM 672 C CA . PRO A 1 83 ? -0.239 -15.415 15.475 1.00 53.72 83 PRO A CA 1
ATOM 673 C C . PRO A 1 83 ? 1.265 -15.647 15.249 1.00 53.72 83 PRO A C 1
ATOM 675 O O . PRO A 1 83 ? 1.874 -16.461 15.937 1.00 53.72 83 PRO A O 1
ATOM 678 N N . CYS A 1 84 ? 1.877 -14.958 14.277 1.00 53.22 84 CYS A N 1
ATOM 679 C CA . CYS A 1 84 ? 3.264 -15.205 13.841 1.00 53.22 84 CYS A CA 1
ATOM 680 C C . CYS A 1 84 ? 4.182 -13.987 13.961 1.00 53.22 84 CYS A C 1
ATOM 682 O O . CYS A 1 84 ? 5.345 -14.019 13.552 1.00 53.22 84 CYS A O 1
ATOM 684 N N . GLN A 1 85 ? 3.666 -12.911 14.544 1.00 61.78 85 GLN A N 1
ATOM 685 C CA . GLN A 1 85 ? 4.439 -11.740 14.912 1.00 61.78 85 GLN A CA 1
ATOM 686 C C . GLN A 1 85 ? 4.385 -11.583 16.425 1.00 61.78 85 GLN A C 1
ATOM 688 O O . GLN A 1 85 ? 3.510 -12.122 17.096 1.00 61.78 85 GLN A O 1
ATOM 693 N N . GLN A 1 86 ? 5.362 -10.869 16.974 1.00 63.34 86 GLN A N 1
ATOM 694 C CA . GLN A 1 86 ? 5.396 -10.617 18.404 1.00 63.34 86 GLN A CA 1
ATOM 695 C C . GLN A 1 86 ? 4.099 -9.903 18.806 1.00 63.34 86 GLN A C 1
ATOM 697 O O . GLN A 1 86 ? 3.785 -8.831 18.281 1.00 63.34 86 GLN A O 1
ATOM 702 N N . THR A 1 87 ? 3.330 -10.532 19.694 1.00 69.75 87 THR A N 1
ATOM 703 C CA . THR A 1 87 ? 2.243 -9.848 20.391 1.00 69.75 87 THR A CA 1
ATOM 704 C C . THR A 1 87 ? 2.907 -8.973 21.440 1.00 69.75 87 THR A C 1
ATOM 706 O O . THR A 1 87 ? 3.665 -9.468 22.275 1.00 69.75 87 THR A O 1
ATOM 709 N N . PHE A 1 88 ? 2.702 -7.666 21.333 1.00 76.44 88 PHE A N 1
ATOM 710 C CA . PHE A 1 88 ? 3.277 -6.710 22.265 1.00 76.44 88 PHE A CA 1
ATOM 711 C C . PHE A 1 88 ? 2.333 -6.570 23.448 1.00 76.44 88 PHE A C 1
ATOM 713 O O . PHE A 1 88 ? 1.139 -6.370 23.246 1.00 76.44 88 PHE A O 1
ATOM 720 N N . SER A 1 89 ? 2.845 -6.637 24.676 1.00 80.06 89 SER A N 1
ATOM 721 C CA . SER A 1 89 ? 2.069 -6.147 25.817 1.00 80.06 89 SER A CA 1
ATOM 722 C C . SER A 1 89 ? 1.763 -4.658 25.625 1.00 80.06 89 SER A C 1
ATOM 724 O O . SER A 1 89 ? 2.468 -3.961 24.892 1.00 80.06 89 SER A O 1
ATOM 726 N N . ASN A 1 90 ? 0.749 -4.141 26.316 1.00 78.94 90 ASN A N 1
ATOM 727 C CA . ASN A 1 90 ? 0.438 -2.709 26.293 1.00 78.94 90 ASN A CA 1
ATOM 728 C C . ASN A 1 90 ? 1.668 -1.855 26.659 1.00 78.94 90 ASN A C 1
ATOM 730 O O . ASN A 1 90 ? 1.983 -0.872 25.999 1.00 78.94 90 ASN A O 1
ATOM 734 N N . GLU A 1 91 ? 2.454 -2.280 27.647 1.00 82.81 91 GLU A N 1
ATOM 735 C CA . GLU A 1 91 ? 3.687 -1.581 28.008 1.00 82.81 91 GLU A CA 1
ATOM 736 C C . GLU A 1 91 ? 4.731 -1.589 26.875 1.00 82.81 91 GLU A C 1
ATOM 738 O O . GLU A 1 91 ? 5.348 -0.563 26.588 1.00 82.81 91 GLU A O 1
ATOM 743 N N . GLN A 1 92 ? 4.918 -2.725 26.195 1.00 86.62 92 GLN A N 1
ATOM 744 C CA . GLN A 1 92 ? 5.827 -2.817 25.049 1.00 86.62 92 GLN A CA 1
ATOM 745 C C . GLN A 1 92 ? 5.354 -1.942 23.890 1.00 86.62 92 GLN A C 1
ATOM 747 O O . GLN A 1 92 ? 6.160 -1.230 23.299 1.00 86.62 92 GLN A O 1
ATOM 752 N N . LEU A 1 93 ? 4.057 -1.960 23.584 1.00 86.31 93 LEU A N 1
ATOM 753 C CA . LEU A 1 93 ? 3.485 -1.151 22.517 1.00 86.31 93 LEU A CA 1
ATOM 754 C C . LEU A 1 93 ? 3.651 0.345 22.792 1.00 86.31 93 LEU A C 1
ATOM 756 O O . LEU A 1 93 ? 4.114 1.071 21.916 1.00 86.31 93 LEU A O 1
ATOM 760 N N . THR A 1 94 ? 3.360 0.787 24.019 1.00 86.81 94 THR A N 1
ATOM 761 C CA . THR A 1 94 ? 3.601 2.169 24.459 1.00 86.81 94 THR A CA 1
ATOM 762 C C . THR A 1 94 ? 5.059 2.574 24.235 1.00 86.81 94 THR A C 1
ATOM 764 O O . THR A 1 94 ? 5.318 3.642 23.684 1.00 86.81 94 THR A O 1
ATOM 767 N N . ARG A 1 95 ? 6.023 1.719 24.609 1.00 90.81 95 ARG A N 1
ATOM 768 C CA . ARG A 1 95 ? 7.457 1.998 24.413 1.00 90.81 95 ARG A CA 1
ATOM 769 C C . ARG A 1 95 ? 7.825 2.117 22.931 1.00 90.81 95 ARG A C 1
ATOM 771 O O . ARG A 1 95 ? 8.474 3.083 22.551 1.00 90.81 95 ARG A O 1
ATOM 778 N N . LEU A 1 96 ? 7.366 1.192 22.087 1.00 91.94 96 LEU A N 1
ATOM 779 C CA . LEU A 1 96 ? 7.656 1.215 20.645 1.00 91.94 96 LEU A CA 1
ATOM 780 C C . LEU A 1 96 ? 7.041 2.441 19.952 1.00 91.94 96 LEU A C 1
ATOM 782 O O . LEU A 1 96 ? 7.675 3.048 19.092 1.00 91.94 96 LEU A O 1
ATOM 786 N N . LEU A 1 97 ? 5.821 2.829 20.336 1.00 92.12 97 LEU A N 1
ATOM 787 C CA . LEU A 1 97 ? 5.183 4.041 19.818 1.00 92.12 97 LEU A CA 1
ATOM 788 C C . LEU A 1 97 ? 5.887 5.312 20.314 1.00 92.12 97 LEU A C 1
ATOM 790 O O . LEU A 1 97 ? 5.977 6.278 19.563 1.00 92.12 97 LEU A O 1
ATOM 794 N N . ALA A 1 98 ? 6.447 5.314 21.526 1.00 91.38 98 ALA A N 1
ATOM 795 C CA . ALA A 1 98 ? 7.268 6.425 22.005 1.00 91.38 98 ALA A CA 1
ATOM 796 C C . ALA A 1 98 ? 8.581 6.586 21.209 1.00 91.38 98 ALA A C 1
ATOM 798 O O . ALA A 1 98 ? 9.077 7.703 21.078 1.00 91.38 98 ALA A O 1
ATOM 799 N N . GLU A 1 99 ? 9.130 5.498 20.656 1.00 92.56 99 GLU A N 1
ATOM 800 C CA . GLU A 1 99 ? 10.313 5.533 19.782 1.00 92.56 99 GLU A CA 1
ATOM 801 C C . GLU A 1 99 ? 9.976 6.020 18.365 1.00 92.56 99 GLU A C 1
ATOM 803 O O . GLU A 1 99 ? 10.710 6.825 17.788 1.00 92.56 99 GLU A O 1
ATOM 808 N N . CYS A 1 100 ? 8.878 5.527 17.783 1.00 93.25 100 CYS A N 1
ATOM 809 C CA . CYS A 1 100 ? 8.390 5.978 16.484 1.00 93.25 100 CYS A CA 1
ATOM 810 C C . CYS A 1 100 ? 6.897 5.665 16.312 1.00 93.25 100 CYS A C 1
ATOM 812 O O . CYS A 1 100 ? 6.503 4.520 16.081 1.00 93.25 100 CYS A O 1
ATOM 814 N N . ASN A 1 101 ? 6.061 6.701 16.365 1.00 95.19 101 ASN A N 1
ATOM 815 C CA . ASN A 1 101 ? 4.607 6.583 16.250 1.00 95.19 101 ASN A CA 1
ATOM 816 C C . ASN A 1 101 ? 4.048 6.920 14.862 1.00 95.19 101 ASN A C 1
ATOM 818 O O . ASN A 1 101 ? 2.830 6.884 14.672 1.00 95.19 101 ASN A O 1
ATOM 822 N N . THR A 1 102 ? 4.874 7.268 13.876 1.00 97.19 102 THR A N 1
ATOM 823 C CA . THR A 1 102 ? 4.357 7.568 12.539 1.00 97.19 102 THR A CA 1
ATOM 824 C C . THR A 1 102 ? 3.875 6.299 11.845 1.00 97.19 102 THR A C 1
ATOM 826 O O . THR A 1 102 ? 4.515 5.244 11.851 1.00 97.19 102 THR A O 1
ATOM 829 N N . CYS A 1 103 ? 2.720 6.396 11.199 1.00 97.88 103 CYS A N 1
ATOM 830 C CA . CYS A 1 103 ? 2.133 5.293 10.456 1.00 97.88 103 CYS A CA 1
ATOM 831 C C . CYS A 1 103 ? 1.320 5.800 9.266 1.00 97.88 103 CYS A C 1
ATOM 833 O O . CYS A 1 103 ? 0.947 6.972 9.171 1.00 97.88 103 CYS A O 1
ATOM 835 N N . SER A 1 104 ? 1.078 4.893 8.330 1.00 98.50 104 SER A N 1
ATOM 836 C CA . SER A 1 104 ? 0.216 5.113 7.179 1.00 98.50 104 SER A CA 1
ATOM 837 C C . SER A 1 104 ? -0.855 4.033 7.146 1.00 98.50 104 SER A C 1
ATOM 839 O O . SER A 1 104 ? -0.557 2.853 7.315 1.00 98.50 104 SER A O 1
ATOM 841 N N . LEU A 1 105 ? -2.089 4.432 6.881 1.00 98.69 105 LEU A N 1
ATOM 842 C CA . LEU A 1 105 ? -3.252 3.573 6.759 1.00 98.69 105 LEU A CA 1
ATOM 843 C C . LEU A 1 105 ? -3.753 3.605 5.314 1.00 98.69 105 LEU A C 1
ATOM 845 O O . LEU A 1 105 ? -3.777 4.659 4.670 1.00 98.69 105 LEU A O 1
ATOM 849 N N . TYR A 1 106 ? -4.175 2.450 4.813 1.00 98.69 106 TYR A N 1
ATOM 850 C CA . TYR A 1 106 ? -4.827 2.286 3.521 1.00 98.69 106 TYR A CA 1
ATOM 851 C C . TYR A 1 106 ? -6.157 1.562 3.712 1.00 98.69 106 TYR A C 1
ATOM 853 O O . TYR A 1 106 ? -6.180 0.426 4.180 1.00 98.69 106 TYR A O 1
ATOM 861 N N . PHE A 1 107 ? -7.252 2.204 3.318 1.00 98.56 107 PHE A N 1
ATOM 862 C CA . PHE A 1 107 ? -8.601 1.668 3.468 1.00 98.56 107 PHE A CA 1
ATOM 863 C C . PHE A 1 107 ? -9.129 1.138 2.136 1.00 98.56 107 PHE A C 1
ATOM 865 O O . PHE A 1 107 ? -9.143 1.851 1.124 1.00 98.56 107 PHE A O 1
ATOM 872 N N . PHE A 1 108 ? -9.610 -0.100 2.157 1.00 97.88 108 PHE A N 1
ATOM 873 C CA . PHE A 1 108 ? -10.268 -0.759 1.038 1.00 97.88 108 PHE A CA 1
ATOM 874 C C . PHE A 1 108 ? -11.780 -0.771 1.255 1.00 97.88 108 PHE A C 1
ATOM 876 O O . PHE A 1 108 ? -12.255 -0.983 2.369 1.00 97.88 108 PHE A O 1
ATOM 883 N N . ILE A 1 109 ? -12.522 -0.603 0.165 1.00 97.19 109 ILE A N 1
ATOM 884 C CA . ILE A 1 109 ? -13.915 -1.032 0.065 1.00 97.19 109 ILE A CA 1
ATOM 885 C C . ILE A 1 109 ? -13.923 -2.168 -0.957 1.00 97.19 109 ILE A C 1
ATOM 887 O O . ILE A 1 109 ? -13.479 -1.968 -2.091 1.00 97.19 109 ILE A O 1
ATOM 891 N N . SER A 1 110 ? -14.394 -3.352 -0.568 1.00 93.88 110 SER A N 1
ATOM 892 C CA . SER A 1 110 ? -14.441 -4.528 -1.448 1.00 93.88 110 SER A CA 1
ATOM 893 C C . SER A 1 110 ? -15.171 -4.200 -2.761 1.00 93.88 110 SER A C 1
ATOM 895 O O . SER A 1 110 ? -16.313 -3.743 -2.737 1.00 93.88 110 SER A O 1
ATOM 897 N N . GLY A 1 111 ? -14.506 -4.396 -3.904 1.00 92.88 111 GLY A N 1
ATOM 898 C CA . GLY A 1 111 ? -15.041 -4.094 -5.244 1.00 92.88 111 GLY A CA 1
ATOM 899 C C . GLY A 1 111 ? -14.833 -2.657 -5.745 1.00 92.88 111 GLY A C 1
ATOM 900 O O . GLY A 1 111 ? -15.026 -2.378 -6.930 1.00 92.88 111 GLY A O 1
ATOM 901 N N . ILE A 1 112 ? -14.382 -1.728 -4.897 1.00 95.62 112 ILE A N 1
ATOM 902 C CA . ILE A 1 112 ? -14.135 -0.335 -5.292 1.00 95.62 112 ILE A CA 1
ATOM 903 C C . ILE A 1 112 ? -12.670 -0.148 -5.682 1.00 95.62 112 ILE A C 1
ATOM 905 O O . ILE A 1 112 ? -11.741 -0.487 -4.956 1.00 95.62 112 ILE A O 1
ATOM 909 N N . GLY A 1 113 ? -12.433 0.402 -6.875 1.00 92.75 113 GLY A N 1
ATOM 910 C CA . GLY A 1 113 ? -11.079 0.484 -7.431 1.00 92.75 113 GLY A CA 1
ATOM 911 C C . GLY A 1 113 ? -10.160 1.529 -6.786 1.00 92.75 113 GLY A C 1
ATOM 912 O O . GLY A 1 113 ? -8.945 1.408 -6.910 1.00 92.75 113 GLY A O 1
ATOM 913 N N . HIS A 1 114 ? -10.699 2.588 -6.179 1.00 95.38 114 HIS A N 1
ATOM 914 C CA . HIS A 1 114 ? -9.907 3.646 -5.540 1.00 95.38 114 HIS A CA 1
ATOM 915 C C . HIS A 1 114 ? -9.796 3.400 -4.032 1.00 95.38 114 HIS A C 1
ATOM 917 O O . HIS A 1 114 ? -10.596 2.656 -3.485 1.00 95.38 114 HIS A O 1
ATOM 923 N N . GLY A 1 115 ? -8.808 4.019 -3.383 1.00 96.94 115 GLY A N 1
ATOM 924 C CA . GLY A 1 115 ? -8.542 3.850 -1.950 1.00 96.94 115 GLY A CA 1
ATOM 925 C C . GLY A 1 115 ? -8.524 5.170 -1.189 1.00 96.94 115 GLY A C 1
ATOM 926 O O . GLY A 1 115 ? -8.288 6.221 -1.792 1.00 96.94 115 GLY A O 1
ATOM 927 N N . LEU A 1 116 ? -8.685 5.116 0.132 1.00 98.44 116 LEU A N 1
ATOM 928 C CA . LEU A 1 116 ? -8.389 6.236 1.030 1.00 98.44 116 LEU A CA 1
ATOM 929 C C . LEU A 1 116 ? -7.071 5.969 1.756 1.00 98.44 116 LEU A C 1
ATOM 931 O O . LEU A 1 116 ? -6.851 4.881 2.289 1.00 98.44 116 LEU A O 1
ATOM 935 N N . ARG A 1 117 ? -6.191 6.968 1.767 1.00 98.31 117 ARG A N 1
ATOM 936 C CA . ARG A 1 117 ? -4.906 6.926 2.462 1.00 98.31 117 ARG A CA 1
ATOM 937 C C . ARG A 1 117 ? -4.894 7.959 3.568 1.00 98.31 117 ARG A C 1
ATOM 939 O O . ARG A 1 117 ? -5.286 9.101 3.330 1.00 98.31 117 ARG A O 1
ATOM 946 N N . ILE A 1 118 ? -4.432 7.554 4.745 1.00 98.62 118 ILE A N 1
ATOM 947 C CA . ILE A 1 118 ? -4.289 8.425 5.910 1.00 98.62 118 ILE A CA 1
ATOM 948 C C . ILE A 1 118 ? -2.882 8.250 6.468 1.00 98.62 118 ILE A C 1
ATOM 950 O O . ILE A 1 118 ? -2.486 7.135 6.779 1.00 98.62 118 ILE A O 1
ATOM 954 N N . ASN A 1 119 ? -2.141 9.338 6.624 1.00 98.50 119 ASN A N 1
ATOM 955 C CA . ASN A 1 119 ? -0.920 9.340 7.424 1.00 98.50 119 ASN A CA 1
ATOM 956 C C . ASN A 1 119 ? -1.272 9.876 8.812 1.00 98.50 119 ASN A C 1
ATOM 958 O O . ASN A 1 119 ? -2.017 10.856 8.911 1.00 98.50 119 ASN A O 1
ATOM 962 N N . ALA A 1 120 ? -0.744 9.259 9.864 1.00 98.25 120 ALA A N 1
ATOM 963 C CA . ALA A 1 120 ? -1.104 9.578 11.240 1.00 98.25 120 ALA A CA 1
ATOM 964 C C . ALA A 1 120 ? 0.061 9.383 12.219 1.00 98.25 120 ALA A C 1
ATOM 966 O O . ALA A 1 120 ? 1.036 8.688 11.916 1.00 98.25 120 ALA A O 1
ATOM 967 N N . PHE A 1 121 ? -0.080 9.970 13.406 1.00 97.44 121 PHE A N 1
ATOM 968 C CA . PHE A 1 121 ? 0.624 9.519 14.605 1.00 97.44 121 PHE A CA 1
ATOM 969 C C . PHE A 1 121 ? -0.265 8.535 15.368 1.00 97.44 121 PHE A C 1
ATOM 971 O O . PHE A 1 121 ? -1.446 8.809 15.571 1.00 97.44 121 PHE A O 1
ATOM 978 N N . ALA A 1 122 ? 0.297 7.403 15.775 1.00 96.62 122 ALA A N 1
ATOM 979 C CA . ALA A 1 122 ? -0.384 6.388 16.564 1.00 96.62 122 ALA A CA 1
ATOM 980 C C . ALA A 1 122 ? -0.062 6.517 18.056 1.00 96.62 122 ALA A C 1
ATOM 982 O O . ALA A 1 122 ? 1.092 6.625 18.460 1.00 96.62 122 ALA A O 1
ATOM 983 N N . GLU A 1 123 ? -1.087 6.446 18.886 1.00 94.06 123 GLU A N 1
ATOM 984 C CA . GLU A 1 123 ? -0.978 6.490 20.338 1.00 94.06 123 GLU A CA 1
ATOM 985 C C . GLU A 1 123 ? -1.802 5.355 20.924 1.00 94.06 123 GLU A C 1
ATOM 987 O O . GLU A 1 123 ? -2.874 5.019 20.419 1.00 94.06 123 GLU A O 1
ATOM 992 N N . GLN A 1 124 ? -1.308 4.748 21.997 1.00 88.62 124 GLN A N 1
ATOM 993 C CA . GLN A 1 124 ? -2.086 3.729 22.678 1.00 88.62 124 GLN A CA 1
ATOM 994 C C . GLN A 1 124 ? -3.324 4.356 23.321 1.00 88.62 124 GLN A C 1
ATOM 996 O O . GLN A 1 124 ? -3.229 5.364 24.022 1.00 88.62 124 GLN A O 1
ATOM 1001 N N . ASN A 1 125 ? -4.482 3.737 23.107 1.00 83.19 125 ASN A N 1
ATOM 1002 C CA . ASN A 1 125 ? -5.721 4.132 23.749 1.00 83.19 125 ASN A CA 1
ATOM 1003 C C . ASN A 1 125 ? -5.980 3.218 24.956 1.00 83.19 125 ASN A C 1
ATOM 1005 O O . ASN A 1 125 ? -6.111 2.006 24.816 1.00 83.19 125 ASN A O 1
ATOM 1009 N N . ASN A 1 126 ? -6.058 3.808 26.150 1.00 71.38 126 ASN A N 1
ATOM 1010 C CA . ASN A 1 126 ? -6.290 3.079 27.401 1.00 71.38 126 ASN A CA 1
ATOM 1011 C C . ASN A 1 126 ? -7.784 2.836 27.703 1.00 71.38 126 ASN A C 1
ATOM 1013 O O . ASN A 1 126 ? -8.124 2.466 28.826 1.00 71.38 126 ASN A O 1
ATOM 1017 N N . GLN A 1 127 ? -8.694 3.072 26.751 1.00 63.41 127 GLN A N 1
ATOM 1018 C CA . GLN A 1 127 ? -10.114 2.761 26.928 1.00 63.41 127 GLN A CA 1
ATOM 1019 C C . GLN A 1 127 ? -10.346 1.245 27.052 1.00 63.41 127 GLN A C 1
ATOM 1021 O O . GLN A 1 127 ? -9.876 0.445 26.249 1.00 63.41 127 GLN A O 1
ATOM 1026 N N . THR A 1 128 ? -11.105 0.870 28.081 1.00 49.59 128 THR A N 1
ATOM 1027 C CA . THR A 1 128 ? -11.222 -0.474 28.678 1.00 49.59 128 THR A CA 1
ATOM 1028 C C . THR A 1 128 ? -12.183 -1.439 27.972 1.00 49.59 128 THR A C 1
ATOM 1030 O O . THR A 1 128 ? -12.524 -2.464 28.549 1.00 49.59 128 THR A O 1
ATOM 1033 N N . ASN A 1 129 ? -12.641 -1.136 26.752 1.00 49.47 129 ASN A N 1
ATOM 1034 C CA . ASN A 1 129 ? -13.578 -1.999 26.007 1.00 49.47 129 ASN A CA 1
ATOM 1035 C C . ASN A 1 129 ? -12.889 -2.938 25.004 1.00 49.47 129 ASN A C 1
ATOM 1037 O O . ASN A 1 129 ? -13.559 -3.574 24.196 1.00 49.47 129 ASN A O 1
ATOM 1041 N N . ALA A 1 130 ? -11.561 -3.006 25.024 1.00 51.97 130 ALA A N 1
ATOM 1042 C CA . ALA A 1 130 ? -10.821 -3.993 24.258 1.00 51.97 130 ALA A CA 1
ATOM 1043 C C . ALA A 1 130 ? -10.850 -5.331 25.017 1.00 51.97 130 ALA A C 1
ATOM 1045 O O . ALA A 1 130 ? -10.439 -5.382 26.176 1.00 51.97 130 ALA A O 1
ATOM 1046 N N . ASP A 1 131 ? -11.324 -6.403 24.372 1.00 57.00 131 ASP A N 1
ATOM 1047 C CA . ASP A 1 131 ? -11.101 -7.780 24.838 1.00 57.00 131 ASP A CA 1
ATOM 1048 C C . ASP A 1 131 ? -9.612 -7.981 25.160 1.00 57.00 131 ASP A C 1
ATOM 1050 O O . ASP A 1 131 ? -8.763 -7.355 24.518 1.00 57.00 131 ASP A O 1
ATOM 1054 N N . GLU A 1 132 ? -9.274 -8.901 26.074 1.00 59.78 132 GLU A N 1
ATOM 1055 C CA . GLU A 1 132 ? -7.889 -9.168 26.526 1.00 59.78 132 GLU A CA 1
ATOM 1056 C C . GLU A 1 132 ? -6.876 -9.398 25.379 1.00 59.78 132 GLU A C 1
ATOM 1058 O O . GLU A 1 132 ? -5.673 -9.225 25.565 1.00 59.78 132 GLU A O 1
ATOM 1063 N N . ASN A 1 133 ? -7.357 -9.737 24.175 1.00 68.19 133 ASN A N 1
ATOM 1064 C CA . ASN A 1 133 ? -6.562 -10.007 22.972 1.00 68.19 133 ASN A CA 1
ATOM 1065 C C . ASN A 1 133 ? -6.553 -8.873 21.926 1.00 68.19 133 ASN A C 1
ATOM 1067 O O . ASN A 1 133 ? -6.082 -9.075 20.799 1.00 68.19 133 ASN A O 1
ATOM 1071 N N . THR A 1 134 ? -7.087 -7.697 22.258 1.00 77.94 134 THR A N 1
ATOM 1072 C CA . THR A 1 134 ? -7.157 -6.541 21.354 1.00 77.94 134 THR A CA 1
ATOM 1073 C C . THR A 1 134 ? -6.531 -5.298 21.973 1.00 77.94 134 THR A C 1
ATOM 1075 O O . THR A 1 134 ? -6.491 -5.130 23.188 1.00 77.94 134 THR A O 1
ATOM 1078 N N . GLN A 1 135 ? -6.002 -4.421 21.123 1.00 84.81 135 GLN A N 1
ATOM 1079 C CA . GLN A 1 135 ? -5.339 -3.186 21.534 1.00 84.81 135 GLN A CA 1
ATOM 1080 C C . GLN A 1 135 ? -5.970 -2.011 20.807 1.00 84.81 135 GLN A C 1
ATOM 1082 O O . GLN A 1 135 ? -5.856 -1.895 19.587 1.00 84.81 135 GLN A O 1
ATOM 1087 N N . ALA A 1 136 ? -6.638 -1.136 21.552 1.00 89.25 136 ALA A N 1
ATOM 1088 C CA . ALA A 1 136 ? -7.178 0.092 20.996 1.00 89.25 136 ALA A CA 1
ATOM 1089 C C . ALA A 1 136 ? -6.038 1.086 20.727 1.00 89.25 136 ALA A C 1
ATOM 1091 O O . ALA A 1 136 ? -5.227 1.380 21.607 1.00 89.25 136 ALA A O 1
ATOM 1092 N N . ILE A 1 137 ? -5.985 1.615 19.506 1.00 93.69 137 ILE A N 1
ATOM 1093 C CA . ILE A 1 137 ? -4.994 2.603 19.074 1.00 93.69 137 ILE A CA 1
ATOM 1094 C C . ILE A 1 137 ? -5.712 3.830 18.528 1.00 93.69 137 ILE A C 1
ATOM 1096 O O . ILE A 1 137 ? -6.602 3.731 17.679 1.00 93.69 137 ILE A O 1
ATOM 1100 N N . THR A 1 138 ? -5.289 4.987 19.018 1.00 96.44 138 THR A N 1
ATOM 1101 C CA . THR A 1 138 ? -5.687 6.303 18.534 1.00 96.44 138 THR A CA 1
ATOM 1102 C C . THR A 1 138 ? -4.767 6.703 17.387 1.00 96.44 138 THR A C 1
ATOM 1104 O O . THR A 1 138 ? -3.550 6.733 17.538 1.00 96.44 138 THR A O 1
ATOM 1107 N N . PHE A 1 139 ? -5.337 7.054 16.241 1.00 97.88 139 PHE A N 1
ATOM 1108 C CA . PHE A 1 139 ? -4.628 7.560 15.070 1.00 97.88 139 PHE A CA 1
ATOM 1109 C C . PHE A 1 139 ? -4.953 9.039 14.881 1.00 97.88 139 PHE A C 1
ATOM 1111 O O . PHE A 1 139 ? -6.029 9.393 14.392 1.00 97.88 139 PHE A O 1
ATOM 1118 N N . ASN A 1 140 ? -4.010 9.903 15.248 1.00 98.12 140 ASN A N 1
ATOM 1119 C CA . ASN A 1 140 ? -4.081 11.345 15.049 1.00 98.12 140 ASN A CA 1
ATOM 1120 C C . ASN A 1 140 ? -3.746 11.677 13.588 1.00 98.12 140 ASN A C 1
ATOM 1122 O O . ASN A 1 140 ? -2.603 11.525 13.151 1.00 98.12 140 ASN A O 1
ATOM 1126 N N . VAL A 1 141 ? -4.747 12.106 12.819 1.00 98.44 141 VAL A N 1
ATOM 1127 C CA . VAL A 1 141 ? -4.653 12.368 11.377 1.00 98.44 141 VAL A CA 1
ATOM 1128 C C . VAL A 1 141 ? -3.677 13.509 11.106 1.00 98.44 141 VAL A C 1
ATOM 1130 O O . VAL A 1 141 ? -3.878 14.636 11.548 1.00 98.44 141 VAL A O 1
ATOM 1133 N N . LEU A 1 142 ? -2.651 13.221 10.307 1.00 97.50 142 LEU A N 1
ATOM 1134 C CA . LEU A 1 142 ? -1.722 14.218 9.772 1.00 97.50 142 LEU A CA 1
ATOM 1135 C C . LEU A 1 142 ? -2.096 14.623 8.361 1.00 97.50 142 LEU A C 1
ATOM 1137 O O . LEU A 1 142 ? -2.040 15.796 7.993 1.00 97.50 142 LEU A O 1
ATOM 1141 N N . SER A 1 143 ? -2.454 13.630 7.552 1.00 97.38 143 SER A N 1
ATOM 1142 C CA . SER A 1 143 ? -2.985 13.894 6.231 1.00 97.38 143 SER A CA 1
ATOM 1143 C C . SER A 1 143 ? -3.901 12.791 5.742 1.00 97.38 143 SER A C 1
ATOM 1145 O O . SER A 1 143 ? -3.740 11.634 6.118 1.00 97.38 143 SER A O 1
ATOM 1147 N N . ALA A 1 144 ? -4.830 13.155 4.868 1.00 97.94 144 ALA A N 1
ATOM 1148 C CA . ALA A 1 144 ? -5.735 12.255 4.185 1.00 97.94 144 ALA A CA 1
ATOM 1149 C C . ALA A 1 144 ? -5.807 12.618 2.702 1.00 97.94 144 ALA A C 1
ATOM 1151 O O . ALA A 1 144 ? -5.821 13.797 2.341 1.00 97.94 144 ALA A O 1
ATOM 1152 N N . TYR A 1 145 ? -5.806 11.604 1.842 1.00 96.81 145 TYR A N 1
ATOM 1153 C CA . TYR A 1 145 ? -5.943 11.781 0.401 1.00 96.81 145 TYR A CA 1
ATOM 1154 C C . TYR A 1 145 ? -6.379 10.493 -0.283 1.00 96.81 145 TYR A C 1
ATOM 1156 O O . TYR A 1 145 ? -6.105 9.378 0.161 1.00 96.81 145 TYR A O 1
ATOM 1164 N N . PHE A 1 146 ? -7.035 10.655 -1.426 1.00 96.44 146 PHE A N 1
ATOM 1165 C CA . PHE A 1 146 ? -7.516 9.531 -2.208 1.00 96.44 146 PHE A CA 1
ATOM 1166 C C . PHE A 1 146 ? -6.466 8.990 -3.179 1.00 96.44 146 PHE A C 1
ATOM 1168 O O . PHE A 1 146 ? -5.751 9.721 -3.873 1.00 96.44 146 PHE A O 1
ATOM 1175 N N . GLN A 1 147 ? -6.419 7.668 -3.261 1.00 95.31 147 GLN A N 1
ATOM 1176 C CA . GLN A 1 147 ? -5.590 6.909 -4.174 1.00 95.31 147 GLN A CA 1
ATOM 1177 C C . GLN A 1 147 ? -6.389 6.502 -5.413 1.00 95.31 147 GLN A C 1
ATOM 1179 O O . GLN A 1 147 ? -7.417 5.843 -5.314 1.00 95.31 147 GLN A O 1
ATOM 1184 N N . CYS A 1 148 ? -5.864 6.806 -6.601 1.00 92.62 148 CYS A N 1
ATOM 1185 C CA . CYS A 1 148 ? -6.477 6.387 -7.861 1.00 92.62 148 CYS A CA 1
ATOM 1186 C C . CYS A 1 148 ? -6.418 4.869 -8.092 1.00 92.62 148 CYS A C 1
ATOM 1188 O O . CYS A 1 148 ? -5.501 4.186 -7.625 1.00 92.62 148 CYS A O 1
ATOM 1190 N N . SER A 1 149 ? -7.331 4.375 -8.930 1.00 93.94 149 SER A N 1
ATOM 1191 C CA . SER A 1 149 ? -7.513 2.948 -9.200 1.00 93.94 149 SER A CA 1
ATOM 1192 C C . SER A 1 149 ? -6.494 2.305 -10.137 1.00 93.94 149 SER A C 1
ATOM 1194 O O . SER A 1 149 ? -6.585 1.112 -10.393 1.00 93.94 149 SER A O 1
ATOM 1196 N N . ARG A 1 150 ? -5.484 3.036 -10.634 1.00 95.44 150 ARG A N 1
ATOM 1197 C CA . ARG A 1 150 ? -4.511 2.492 -11.604 1.00 95.44 150 ARG A CA 1
ATOM 1198 C C . ARG A 1 150 ? -3.848 1.199 -11.124 1.00 95.44 150 ARG A C 1
ATOM 1200 O O . ARG A 1 150 ? -3.711 0.272 -11.911 1.00 95.44 150 ARG A O 1
ATOM 1207 N N . ALA A 1 151 ? -3.430 1.141 -9.857 1.00 95.50 151 ALA A N 1
ATOM 1208 C CA . ALA A 1 151 ? -2.804 -0.055 -9.294 1.00 95.50 151 ALA A CA 1
ATOM 1209 C C . ALA A 1 151 ? -3.799 -1.224 -9.225 1.00 95.50 151 ALA A C 1
ATOM 1211 O O . ALA A 1 151 ? -3.487 -2.300 -9.720 1.00 95.50 151 ALA A O 1
ATOM 1212 N N . ALA A 1 152 ? -5.006 -0.993 -8.699 1.00 95.50 152 ALA A N 1
ATOM 1213 C CA . ALA A 1 152 ? -6.042 -2.021 -8.587 1.00 95.50 152 ALA A CA 1
ATOM 1214 C C . ALA A 1 152 ? -6.501 -2.541 -9.961 1.00 95.50 152 ALA A C 1
ATOM 1216 O O . ALA A 1 152 ? -6.657 -3.743 -10.141 1.00 95.50 152 ALA A O 1
ATOM 1217 N N . VAL A 1 153 ? -6.641 -1.654 -10.954 1.00 95.12 153 VAL A N 1
ATOM 1218 C CA . VAL A 1 153 ? -7.016 -2.017 -12.331 1.00 95.12 153 VAL A CA 1
ATOM 1219 C C . VAL A 1 153 ? -5.896 -2.789 -13.025 1.00 95.12 153 VAL A C 1
ATOM 1221 O O . VAL A 1 153 ? -6.165 -3.813 -13.637 1.00 95.12 153 VAL A O 1
ATOM 1224 N N . ARG A 1 154 ? -4.630 -2.359 -12.908 1.00 94.75 154 ARG A N 1
ATOM 1225 C CA . ARG A 1 154 ? -3.488 -3.140 -13.428 1.00 94.75 154 ARG A CA 1
ATOM 1226 C C . ARG A 1 154 ? -3.397 -4.525 -12.790 1.00 94.75 154 ARG A C 1
ATOM 1228 O O . ARG A 1 154 ? -2.921 -5.448 -13.443 1.00 94.75 154 ARG A O 1
ATOM 1235 N N . ALA A 1 155 ? -3.793 -4.622 -11.525 1.00 94.75 155 ALA A N 1
ATOM 1236 C CA . ALA A 1 155 ? -3.806 -5.856 -10.767 1.00 94.75 155 ALA A CA 1
ATOM 1237 C C . ALA A 1 155 ? -5.002 -6.754 -11.082 1.00 94.75 155 ALA A C 1
ATOM 1239 O O . ALA A 1 155 ? -4.950 -7.917 -10.719 1.00 94.75 155 ALA A O 1
ATOM 1240 N N . GLY A 1 156 ? -6.069 -6.251 -11.717 1.00 93.50 156 GLY A N 1
ATOM 1241 C CA . GLY A 1 156 ? -7.342 -6.974 -11.787 1.00 93.50 156 GLY A CA 1
ATOM 1242 C C . GLY A 1 156 ? -7.861 -7.350 -10.393 1.00 93.50 156 GLY A C 1
ATOM 1243 O O . GLY A 1 156 ? -8.438 -8.415 -10.223 1.00 93.50 156 GLY A O 1
ATOM 1244 N N . LEU A 1 157 ? -7.620 -6.496 -9.386 1.00 92.31 157 LEU A N 1
ATOM 1245 C CA . LEU A 1 157 ? -7.758 -6.826 -7.956 1.00 92.31 157 LEU A CA 1
ATOM 1246 C C . LEU A 1 157 ? -9.143 -7.378 -7.575 1.00 92.31 157 LEU A C 1
ATOM 1248 O O . LEU A 1 157 ? -9.258 -8.164 -6.641 1.00 92.31 157 LEU A O 1
ATOM 1252 N N . TRP A 1 158 ? -10.180 -6.951 -8.296 1.00 91.50 158 TRP A N 1
ATOM 1253 C CA . TRP A 1 158 ? -11.577 -7.319 -8.059 1.00 91.50 158 TRP A CA 1
ATOM 1254 C C . TRP A 1 158 ? -12.141 -8.266 -9.130 1.00 91.50 158 TRP A C 1
ATOM 1256 O O . TRP A 1 158 ? -13.346 -8.492 -9.173 1.00 91.50 158 TRP A O 1
ATOM 1266 N N . GLU A 1 159 ? -11.304 -8.797 -10.024 1.00 85.62 159 GLU A N 1
ATOM 1267 C CA . GLU A 1 159 ? -11.747 -9.705 -11.084 1.00 85.62 159 GLU A CA 1
ATOM 1268 C C . GLU A 1 159 ? -11.951 -11.130 -10.532 1.00 85.62 159 GLU A C 1
ATOM 1270 O O . GLU A 1 159 ? -11.016 -11.700 -9.960 1.00 85.62 159 GLU A O 1
ATOM 1275 N N . PRO A 1 160 ? -13.125 -11.763 -10.743 1.00 70.69 160 PRO A N 1
ATOM 1276 C CA . PRO A 1 160 ? -13.435 -13.075 -10.165 1.00 70.69 160 PRO A CA 1
ATOM 1277 C C . PRO A 1 160 ? -12.440 -14.177 -10.545 1.00 70.69 160 PRO A C 1
ATOM 1279 O O . PRO A 1 160 ? -12.111 -15.023 -9.717 1.00 70.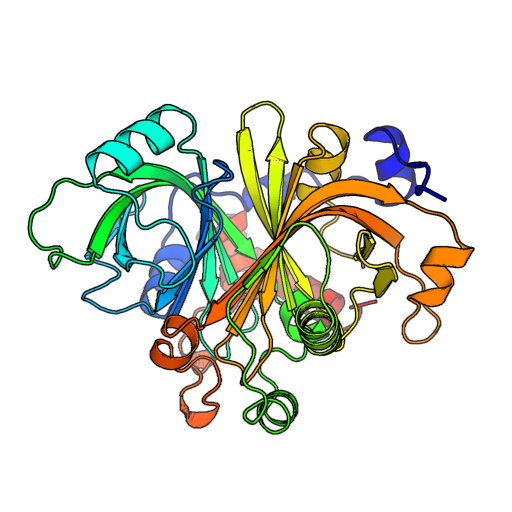69 160 PRO A O 1
ATOM 1282 N N . VAL A 1 161 ? -11.914 -14.139 -11.776 1.00 63.69 161 VAL A N 1
ATOM 1283 C CA .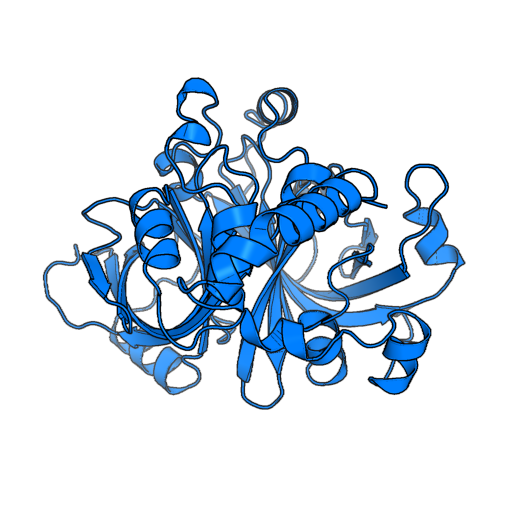 VAL A 1 161 ? -10.999 -15.157 -12.325 1.00 63.69 161 VAL A CA 1
ATOM 1284 C C . VAL A 1 161 ? -9.734 -15.314 -11.474 1.00 63.69 161 VAL A C 1
ATOM 1286 O O . VAL A 1 161 ? -9.213 -16.416 -11.364 1.00 63.69 161 VAL A O 1
ATOM 1289 N N . GLN A 1 162 ? -9.268 -14.252 -10.810 1.00 63.62 162 GLN A N 1
ATOM 1290 C CA . GLN A 1 162 ? -8.057 -14.321 -9.984 1.00 63.62 162 GLN A CA 1
ATOM 1291 C C . GLN A 1 162 ? -8.266 -15.038 -8.645 1.00 63.62 162 GLN A C 1
ATOM 1293 O O . GLN A 1 162 ? -7.306 -15.525 -8.056 1.00 63.62 162 GLN A O 1
ATOM 1298 N N . THR A 1 163 ? -9.505 -15.113 -8.157 1.00 59.44 163 THR A N 1
ATOM 1299 C CA . THR A 1 163 ? -9.811 -15.644 -6.819 1.00 59.44 163 THR A CA 1
ATOM 1300 C C . THR A 1 163 ? -9.948 -17.169 -6.771 1.00 59.44 163 THR A C 1
ATOM 1302 O O . THR A 1 163 ? -9.760 -17.754 -5.707 1.00 59.44 163 THR A O 1
ATOM 1305 N N . ALA A 1 164 ? -10.239 -17.829 -7.897 1.00 55.16 164 ALA A N 1
ATOM 1306 C CA . ALA A 1 164 ? -10.588 -19.253 -7.924 1.00 55.16 164 ALA A CA 1
ATOM 1307 C C . ALA A 1 164 ? -9.374 -20.205 -7.862 1.00 55.16 164 ALA A C 1
ATOM 1309 O O . ALA A 1 164 ? -9.476 -21.295 -7.298 1.00 55.16 164 ALA A O 1
ATOM 1310 N N . ASP A 1 165 ? -8.218 -19.798 -8.397 1.00 55.34 165 ASP A N 1
ATOM 1311 C CA . ASP A 1 165 ? -7.065 -20.696 -8.577 1.00 55.34 165 ASP A CA 1
ATOM 1312 C C . ASP A 1 165 ? -6.146 -20.796 -7.343 1.00 55.34 165 ASP A C 1
ATOM 1314 O O . ASP A 1 165 ? -5.370 -21.746 -7.217 1.00 55.34 165 ASP A O 1
ATOM 1318 N N . ILE A 1 166 ? -6.228 -19.842 -6.406 1.00 59.59 166 ILE A N 1
ATOM 1319 C CA . ILE A 1 166 ? -5.259 -19.704 -5.300 1.00 59.59 166 ILE A CA 1
ATOM 1320 C C . ILE A 1 166 ? -5.809 -20.205 -3.955 1.00 59.59 166 ILE A C 1
ATOM 1322 O O . ILE A 1 166 ? -5.025 -20.587 -3.086 1.00 59.59 166 ILE A O 1
ATOM 1326 N N . GLN A 1 167 ? -7.134 -20.337 -3.814 1.00 56.06 167 GLN A N 1
ATOM 1327 C CA . GLN A 1 167 ? -7.824 -20.755 -2.578 1.00 56.06 167 GLN A CA 1
ATOM 1328 C C . GLN A 1 167 ? -7.390 -22.123 -2.004 1.00 56.06 167 GLN A C 1
ATOM 1330 O O . GLN A 1 167 ? -7.799 -22.486 -0.906 1.00 56.06 167 GLN A O 1
ATOM 1335 N N . LYS A 1 168 ? -6.564 -22.900 -2.718 1.00 55.66 168 LYS A N 1
ATOM 1336 C CA . LYS A 1 168 ? -6.111 -24.240 -2.304 1.00 55.66 168 LYS A CA 1
ATOM 1337 C C . LYS A 1 168 ? -4.671 -24.301 -1.789 1.00 55.66 168 LYS A C 1
ATOM 1339 O O . LYS A 1 168 ? -4.251 -25.366 -1.342 1.00 55.66 168 LYS A O 1
ATOM 1344 N N . LYS A 1 169 ? -3.895 -23.212 -1.862 1.00 65.50 169 LYS A N 1
ATOM 1345 C CA . LYS A 1 169 ? -2.518 -23.192 -1.344 1.00 65.50 169 LYS A CA 1
ATOM 1346 C C . LYS A 1 169 ? -2.498 -22.649 0.080 1.00 65.50 169 LYS A C 1
ATOM 1348 O O . LYS A 1 169 ? -2.670 -21.456 0.295 1.00 65.50 169 LYS A O 1
ATOM 1353 N N . SER A 1 170 ? -2.258 -23.541 1.035 1.00 75.19 170 SER A N 1
ATOM 1354 C CA . SER A 1 170 ? -1.852 -23.166 2.387 1.00 75.19 170 SER A CA 1
ATOM 1355 C C . SER A 1 170 ? -0.352 -22.876 2.383 1.00 75.19 170 SER A C 1
ATOM 1357 O O . SER A 1 170 ? 0.417 -23.637 1.794 1.00 75.19 170 SER A O 1
ATOM 1359 N N . PHE A 1 171 ? 0.054 -21.778 3.016 1.00 84.56 171 PHE A N 1
ATOM 1360 C CA . PHE A 1 171 ? 1.460 -21.455 3.238 1.00 84.56 171 PHE A CA 1
ATOM 1361 C C . PHE A 1 171 ? 1.808 -21.687 4.707 1.00 84.56 171 PHE A C 1
ATOM 1363 O O . PHE A 1 171 ? 0.984 -21.461 5.593 1.00 84.56 171 PHE A O 1
ATOM 1370 N N . ALA A 1 172 ? 3.037 -22.112 4.992 1.00 83.81 172 ALA A N 1
ATOM 1371 C CA . ALA A 1 172 ? 3.502 -22.132 6.370 1.00 83.81 172 ALA A CA 1
ATOM 1372 C C . ALA A 1 172 ? 3.761 -20.695 6.836 1.00 83.81 172 ALA A C 1
ATOM 1374 O O . ALA A 1 172 ? 4.459 -19.923 6.168 1.00 83.81 172 ALA A O 1
ATOM 1375 N N . SER A 1 173 ? 3.244 -20.335 8.008 1.00 84.31 173 SER A N 1
ATOM 1376 C CA . SER A 1 173 ? 3.631 -19.069 8.613 1.00 84.31 173 SER A CA 1
ATOM 1377 C C . SER A 1 173 ? 5.100 -19.120 9.029 1.00 84.31 173 SER A C 1
ATOM 1379 O O . SER A 1 173 ? 5.532 -20.037 9.727 1.00 84.31 173 SER A O 1
ATOM 1381 N N . THR A 1 174 ? 5.886 -18.144 8.584 1.00 89.88 174 THR A N 1
ATOM 1382 C CA . THR A 1 174 ? 7.348 -18.151 8.719 1.00 89.88 174 THR A CA 1
ATOM 1383 C C . THR A 1 174 ? 7.894 -16.748 8.962 1.00 89.88 174 THR A C 1
ATOM 1385 O O . THR A 1 174 ? 7.270 -15.755 8.598 1.00 89.88 174 THR A O 1
ATOM 1388 N N . SER A 1 175 ? 9.083 -16.660 9.568 1.00 93.25 175 SER A N 1
ATOM 1389 C CA . SER A 1 175 ? 9.876 -15.430 9.665 1.00 93.25 175 SER A CA 1
ATOM 1390 C C . SER A 1 175 ? 11.327 -15.754 9.322 1.00 93.25 175 SER A C 1
ATOM 1392 O O . SER A 1 175 ? 12.023 -16.395 10.106 1.00 93.25 175 SER A O 1
ATOM 1394 N N . THR A 1 176 ? 11.791 -15.309 8.160 1.00 95.69 176 THR A N 1
ATOM 1395 C CA . THR A 1 176 ? 13.129 -15.605 7.627 1.00 95.69 176 THR A CA 1
ATOM 1396 C C . THR A 1 176 ? 13.859 -14.321 7.236 1.00 95.69 176 THR A C 1
ATOM 1398 O O . THR A 1 176 ? 13.289 -13.229 7.227 1.00 95.69 176 THR A O 1
ATOM 1401 N N . THR A 1 177 ? 15.148 -14.428 6.916 1.00 96.56 177 THR A N 1
ATOM 1402 C CA . THR A 1 177 ? 15.965 -13.312 6.401 1.00 96.56 177 THR A CA 1
ATOM 1403 C C . THR A 1 177 ? 16.129 -13.346 4.879 1.00 96.56 177 THR A C 1
ATOM 1405 O O . THR A 1 177 ? 16.717 -12.438 4.294 1.00 96.56 177 THR A O 1
ATOM 1408 N N . THR A 1 178 ? 15.589 -14.378 4.228 1.00 97.12 178 THR A N 1
ATOM 1409 C CA . THR A 1 178 ? 15.709 -14.651 2.793 1.00 97.12 178 THR A CA 1
ATOM 1410 C C . THR A 1 178 ? 14.368 -15.123 2.234 1.00 97.12 178 THR A C 1
ATOM 1412 O O . THR A 1 178 ? 13.507 -15.609 2.970 1.00 97.12 178 THR A O 1
ATOM 1415 N N . LEU A 1 179 ? 14.171 -14.972 0.927 1.00 98.06 179 LEU A N 1
ATOM 1416 C CA . LEU A 1 179 ? 12.989 -15.463 0.227 1.00 98.06 179 LEU A CA 1
ATOM 1417 C C . LEU A 1 179 ? 13.062 -16.992 0.136 1.00 98.06 179 LEU A C 1
ATOM 1419 O O . LEU A 1 179 ? 13.942 -17.536 -0.535 1.00 98.06 179 LEU A O 1
ATOM 1423 N N . THR A 1 180 ? 12.142 -17.658 0.828 1.00 96.94 180 THR A N 1
ATOM 1424 C CA . THR A 1 180 ? 11.887 -19.099 0.727 1.00 96.94 180 THR A CA 1
ATOM 1425 C C . THR A 1 180 ? 11.079 -19.416 -0.531 1.00 96.94 180 THR A C 1
ATOM 1427 O O . THR A 1 180 ? 10.520 -18.513 -1.156 1.00 96.94 180 THR A O 1
ATOM 1430 N N . ASP A 1 181 ? 10.961 -20.696 -0.883 1.00 95.62 181 ASP A N 1
ATOM 1431 C CA . ASP A 1 181 ? 10.152 -21.125 -2.030 1.00 95.62 181 ASP A CA 1
ATOM 1432 C C . ASP A 1 181 ? 8.681 -20.697 -1.892 1.00 95.62 181 ASP A C 1
ATOM 1434 O O . ASP A 1 181 ? 8.098 -20.192 -2.852 1.00 95.62 181 ASP A O 1
ATOM 1438 N N . ASP A 1 182 ? 8.116 -20.778 -0.682 1.00 94.56 182 ASP A N 1
ATOM 1439 C CA . ASP A 1 182 ? 6.766 -20.284 -0.376 1.00 94.56 182 ASP A CA 1
ATOM 1440 C C . ASP A 1 182 ? 6.638 -18.775 -0.611 1.00 94.56 182 ASP A C 1
ATOM 1442 O O . ASP A 1 182 ? 5.695 -18.320 -1.262 1.00 94.56 182 ASP A O 1
ATOM 1446 N N . ALA A 1 183 ? 7.616 -17.984 -0.151 1.00 96.62 183 ALA A N 1
ATOM 1447 C CA . ALA A 1 183 ? 7.619 -16.542 -0.378 1.00 96.62 183 ALA A CA 1
ATOM 1448 C C . ALA A 1 183 ? 7.706 -16.216 -1.876 1.00 96.62 183 ALA A C 1
ATOM 1450 O O . ALA A 1 183 ? 6.990 -15.345 -2.367 1.00 96.62 183 ALA A O 1
ATOM 1451 N N . ILE A 1 184 ? 8.550 -16.933 -2.623 1.00 97.31 184 ILE A N 1
ATOM 1452 C CA . ILE A 1 184 ? 8.696 -16.763 -4.074 1.00 97.31 184 ILE A CA 1
ATOM 1453 C C . ILE A 1 184 ? 7.392 -17.125 -4.795 1.00 97.31 184 ILE A C 1
ATOM 1455 O O . ILE A 1 184 ? 6.946 -16.367 -5.660 1.00 97.31 184 ILE A O 1
ATOM 1459 N N . ALA A 1 185 ? 6.751 -18.234 -4.423 1.00 94.56 185 ALA A N 1
ATOM 1460 C CA . ALA A 1 185 ? 5.476 -18.664 -4.990 1.00 94.56 185 ALA A CA 1
ATOM 1461 C C . ALA A 1 185 ? 4.351 -17.656 -4.708 1.00 94.56 18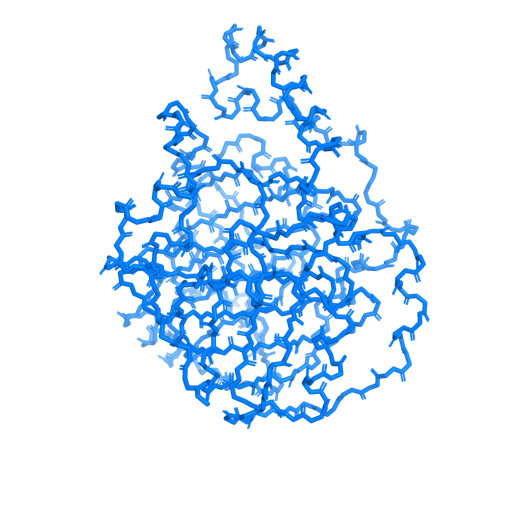5 ALA A C 1
ATOM 1463 O O . ALA A 1 185 ? 3.539 -17.360 -5.591 1.00 94.56 185 ALA A O 1
ATOM 1464 N N . MET A 1 186 ? 4.326 -17.086 -3.504 1.00 94.44 186 MET A N 1
ATOM 1465 C CA . MET A 1 186 ? 3.347 -16.076 -3.129 1.00 94.44 186 MET A CA 1
ATOM 1466 C C . MET A 1 186 ? 3.575 -14.751 -3.875 1.00 94.44 186 MET A C 1
ATOM 1468 O O . MET A 1 186 ? 2.621 -14.182 -4.399 1.00 94.44 186 MET A O 1
ATOM 1472 N N . ILE A 1 187 ? 4.828 -14.304 -4.044 1.00 96.62 187 ILE A N 1
ATOM 1473 C CA . ILE A 1 187 ? 5.170 -13.132 -4.879 1.00 96.62 187 ILE A CA 1
ATOM 1474 C C . ILE A 1 187 ? 4.763 -13.354 -6.338 1.00 96.62 187 ILE A C 1
ATOM 1476 O O . ILE A 1 187 ? 4.207 -12.453 -6.966 1.00 96.62 187 ILE A O 1
ATOM 1480 N N . ALA A 1 188 ? 5.011 -14.549 -6.879 1.00 95.25 188 ALA A N 1
ATOM 1481 C CA . ALA A 1 188 ? 4.613 -14.907 -8.239 1.00 95.25 188 ALA A CA 1
ATOM 1482 C C . ALA A 1 188 ? 3.087 -14.887 -8.432 1.00 95.25 188 ALA A C 1
ATOM 1484 O O . ALA A 1 188 ? 2.613 -14.650 -9.540 1.00 95.25 188 ALA A O 1
ATOM 1485 N N . SER A 1 189 ? 2.332 -15.093 -7.354 1.00 93.56 189 SER A N 1
ATOM 1486 C CA . SER A 1 189 ? 0.868 -15.095 -7.358 1.00 93.56 189 SER A CA 1
ATOM 1487 C C . SER A 1 189 ? 0.265 -13.727 -7.023 1.00 93.56 189 SER A C 1
ATOM 1489 O O . SER A 1 189 ? -0.916 -13.513 -7.264 1.00 93.56 189 SER A O 1
ATOM 1491 N N . ALA A 1 190 ? 1.052 -12.789 -6.487 1.00 94.88 190 ALA A N 1
ATOM 1492 C CA . ALA A 1 190 ? 0.578 -11.485 -6.035 1.00 94.88 190 ALA A CA 1
ATOM 1493 C C . ALA A 1 190 ? 0.515 -10.461 -7.186 1.00 94.88 190 ALA A C 1
ATOM 1495 O O . ALA A 1 190 ? 1.557 -10.084 -7.737 1.00 94.88 190 ALA A O 1
ATOM 1496 N N . PRO A 1 191 ? -0.679 -9.952 -7.540 1.00 95.62 191 PRO A N 1
ATOM 1497 C CA . PRO A 1 191 ? -0.829 -8.862 -8.500 1.00 95.62 191 PRO A CA 1
ATOM 1498 C C . PRO A 1 191 ? -0.770 -7.478 -7.833 1.00 95.62 191 PRO A C 1
ATOM 1500 O O . PRO A 1 191 ? -0.677 -6.461 -8.522 1.00 95.62 191 PRO A O 1
ATOM 1503 N N . TYR A 1 192 ? -0.824 -7.409 -6.498 1.00 96.81 192 TYR A N 1
ATOM 1504 C CA . TYR A 1 192 ? -0.918 -6.162 -5.743 1.00 96.81 192 TYR A CA 1
ATOM 1505 C C . TYR A 1 192 ? -0.001 -6.172 -4.518 1.00 96.81 192 TYR A C 1
ATOM 1507 O O . TYR A 1 192 ? 0.156 -7.190 -3.845 1.00 96.81 192 TYR A O 1
ATOM 1515 N N . LEU A 1 193 ? 0.604 -5.026 -4.211 1.00 98.00 193 LEU A N 1
ATOM 1516 C CA . LEU A 1 193 ? 1.341 -4.823 -2.966 1.00 98.00 193 LEU A CA 1
ATOM 1517 C C . LEU A 1 193 ? 1.198 -3.393 -2.459 1.00 98.00 193 LEU A C 1
ATOM 1519 O O . LEU A 1 193 ? 0.969 -2.460 -3.230 1.00 98.00 193 LEU A O 1
ATOM 1523 N N . LEU A 1 194 ? 1.408 -3.216 -1.162 1.00 98.62 194 LEU A N 1
ATOM 1524 C CA . LEU A 1 194 ? 1.557 -1.923 -0.512 1.00 98.62 194 LEU A CA 1
ATOM 1525 C C . LEU A 1 194 ? 3.026 -1.715 -0.130 1.00 98.62 194 LEU A C 1
ATOM 1527 O O . LEU A 1 194 ? 3.627 -2.574 0.509 1.00 98.62 194 LEU A O 1
ATOM 1531 N N . LEU A 1 195 ? 3.609 -0.585 -0.533 1.00 98.62 195 LEU A N 1
ATOM 1532 C CA . LEU A 1 195 ? 4.992 -0.202 -0.244 1.00 98.62 195 LEU A CA 1
ATOM 1533 C C . LEU A 1 195 ? 4.998 0.944 0.764 1.00 98.62 195 LEU A C 1
ATOM 1535 O O . LEU A 1 195 ? 4.654 2.073 0.419 1.00 98.62 195 LEU A O 1
ATOM 1539 N N . LEU A 1 196 ? 5.421 0.653 1.990 1.00 98.56 196 LEU A N 1
ATOM 1540 C CA . LEU A 1 196 ? 5.718 1.643 3.014 1.00 98.56 196 LEU A CA 1
ATOM 1541 C C . LEU A 1 196 ? 7.140 2.183 2.812 1.00 98.56 196 LEU A C 1
ATOM 1543 O O . LEU A 1 196 ? 8.108 1.424 2.745 1.00 98.56 196 LEU A O 1
ATOM 1547 N N . SER A 1 197 ? 7.255 3.504 2.742 1.00 97.94 197 SER A N 1
ATOM 1548 C CA . SER A 1 197 ? 8.519 4.248 2.744 1.00 97.94 197 SER A CA 1
ATOM 1549 C C . SER A 1 197 ? 8.428 5.410 3.730 1.00 97.94 197 SER A C 1
ATOM 1551 O O . SER A 1 197 ? 7.323 5.819 4.084 1.00 97.94 197 SER A O 1
ATOM 1553 N N . GLN A 1 198 ? 9.567 5.967 4.135 1.00 95.25 198 GLN A N 1
ATOM 1554 C CA . GLN A 1 198 ? 9.625 7.116 5.040 1.00 95.25 198 GLN A CA 1
ATOM 1555 C C . GLN A 1 198 ? 10.606 8.170 4.534 1.00 95.25 198 GLN A C 1
ATOM 1557 O O . GLN A 1 198 ? 11.576 7.835 3.856 1.00 95.25 198 GLN A O 1
ATOM 1562 N N . ASN A 1 199 ? 10.359 9.438 4.849 1.00 92.44 199 ASN A N 1
ATOM 1563 C CA . ASN A 1 199 ? 11.344 10.495 4.633 1.00 92.44 199 ASN A CA 1
ATOM 1564 C C . ASN A 1 199 ? 12.301 10.625 5.837 1.00 92.44 199 ASN A C 1
ATOM 1566 O O . ASN A 1 199 ? 12.219 9.875 6.808 1.00 92.44 199 ASN A O 1
ATOM 1570 N N . GLU A 1 200 ? 13.224 11.586 5.773 1.00 90.25 200 GLU A N 1
ATOM 1571 C CA . GLU A 1 200 ? 14.225 11.846 6.823 1.00 90.25 200 GLU A CA 1
ATOM 1572 C C . GLU A 1 200 ? 13.599 12.329 8.144 1.00 90.25 200 GLU A C 1
ATOM 1574 O O . GLU A 1 200 ? 14.221 12.221 9.193 1.00 90.25 200 GLU A O 1
ATOM 1579 N N . GLN A 1 201 ? 12.358 12.823 8.101 1.00 90.38 201 GLN A N 1
ATOM 1580 C CA . GLN A 1 201 ? 11.564 13.251 9.255 1.00 90.38 201 GLN A CA 1
ATOM 1581 C C . GLN A 1 201 ? 10.603 12.152 9.745 1.00 90.38 201 GLN A C 1
ATOM 1583 O O . GLN A 1 201 ? 9.632 12.455 10.432 1.00 90.38 201 GLN A O 1
ATOM 1588 N N . GLN A 1 202 ? 10.828 10.891 9.352 1.00 87.25 202 GLN A N 1
ATOM 1589 C CA . GLN A 1 202 ? 9.982 9.731 9.675 1.00 87.25 202 GLN A CA 1
ATOM 1590 C C . GLN A 1 202 ? 8.523 9.834 9.194 1.00 87.25 202 GLN A C 1
ATOM 1592 O O . GLN A 1 202 ? 7.692 9.001 9.554 1.00 87.25 202 GLN A O 1
ATOM 1597 N N . ALA A 1 203 ? 8.177 10.801 8.340 1.00 92.38 203 ALA A N 1
ATOM 1598 C CA . ALA A 1 203 ? 6.849 10.859 7.744 1.00 92.38 203 ALA A CA 1
ATOM 1599 C C . ALA A 1 203 ? 6.695 9.717 6.734 1.00 92.38 203 ALA A C 1
ATOM 1601 O O . ALA A 1 203 ? 7.519 9.550 5.827 1.00 92.38 203 ALA A O 1
ATOM 1602 N N . THR A 1 204 ? 5.635 8.930 6.898 1.00 95.81 204 THR A N 1
ATOM 1603 C CA . THR A 1 204 ? 5.410 7.704 6.133 1.00 95.81 204 THR A CA 1
ATOM 1604 C C . THR A 1 204 ? 4.596 7.930 4.862 1.00 95.81 204 THR A C 1
ATOM 1606 O O . THR A 1 204 ? 3.840 8.891 4.722 1.00 95.81 204 THR A O 1
ATOM 1609 N N . GLU A 1 205 ? 4.767 7.017 3.910 1.00 96.38 205 GLU A N 1
ATOM 1610 C CA . GLU A 1 205 ? 4.018 6.937 2.660 1.00 96.38 205 GLU A CA 1
ATOM 1611 C C . GLU A 1 205 ? 3.767 5.460 2.329 1.00 96.38 205 GLU A C 1
ATOM 1613 O O . GLU A 1 205 ? 4.708 4.742 1.981 1.00 96.38 205 GLU A O 1
ATOM 1618 N N . LEU A 1 206 ? 2.508 5.018 2.409 1.00 97.94 206 LEU A N 1
ATOM 1619 C CA . LEU A 1 206 ? 2.045 3.680 2.010 1.00 97.94 206 LEU A CA 1
ATOM 1620 C C . LEU A 1 206 ? 1.487 3.631 0.576 1.00 97.94 206 LEU A C 1
ATOM 1622 O O . LEU A 1 206 ? 0.290 3.785 0.336 1.00 97.94 206 LEU A O 1
ATOM 1626 N N . SER A 1 207 ? 2.364 3.419 -0.398 1.00 97.44 207 SER A N 1
ATOM 1627 C CA . SER A 1 207 ? 2.046 3.483 -1.825 1.00 97.44 207 SER A CA 1
ATOM 1628 C C . SER A 1 207 ? 1.636 2.120 -2.402 1.00 97.44 207 SER A C 1
ATOM 1630 O O . SER A 1 207 ? 2.450 1.195 -2.391 1.00 97.44 207 SER A O 1
ATOM 1632 N N . PRO A 1 208 ? 0.429 1.967 -2.977 1.00 97.50 208 PRO A N 1
ATOM 1633 C CA . PRO A 1 208 ? 0.067 0.734 -3.661 1.00 97.50 208 PRO A CA 1
ATOM 1634 C C . PRO A 1 208 ? 0.733 0.598 -5.026 1.00 97.50 208 PRO A C 1
ATOM 1636 O O . PRO A 1 208 ? 0.807 1.551 -5.809 1.00 97.50 208 PRO A O 1
ATOM 1639 N N . ARG A 1 209 ? 1.135 -0.630 -5.346 1.00 97.62 209 ARG A N 1
ATOM 1640 C CA . ARG A 1 209 ? 1.672 -1.047 -6.640 1.00 97.62 209 ARG A CA 1
ATOM 1641 C C . ARG A 1 209 ? 0.851 -2.223 -7.144 1.00 97.62 209 ARG A C 1
ATOM 1643 O O . ARG A 1 209 ? 0.489 -3.100 -6.370 1.00 97.62 209 ARG A O 1
ATOM 1650 N N . GLY A 1 210 ? 0.557 -2.222 -8.439 1.00 96.06 210 GLY A N 1
ATOM 1651 C CA . GLY A 1 210 ? -0.233 -3.279 -9.050 1.00 96.06 210 GLY A CA 1
ATOM 1652 C C . GLY A 1 210 ? 0.166 -3.548 -10.491 1.00 96.06 210 GLY A C 1
ATOM 1653 O O . GLY A 1 210 ? 0.612 -2.641 -11.207 1.00 96.06 210 GLY A O 1
ATOM 1654 N N . GLY A 1 211 ? 0.002 -4.801 -10.888 1.00 95.06 211 GLY A N 1
ATOM 1655 C CA . GLY A 1 211 ? 0.353 -5.370 -12.182 1.00 95.06 211 GLY A CA 1
ATOM 1656 C C . GLY A 1 211 ? -0.199 -6.788 -12.292 1.00 95.06 211 GLY A C 1
ATOM 1657 O O . GLY A 1 211 ? -0.846 -7.274 -11.375 1.00 95.06 211 GLY A O 1
ATOM 1658 N N . GLN A 1 212 ? 0.082 -7.478 -13.394 1.00 93.06 212 GLN A N 1
ATOM 1659 C CA . GLN A 1 212 ? -0.254 -8.902 -13.490 1.00 93.06 212 GLN A CA 1
ATOM 1660 C C . GLN A 1 212 ? 0.415 -9.690 -12.349 1.00 93.06 212 GLN A C 1
ATOM 1662 O O . GLN A 1 212 ? 1.469 -9.279 -11.860 1.00 93.06 212 GLN A O 1
ATOM 1667 N N . ALA A 1 213 ? -0.171 -10.813 -11.930 1.00 93.44 213 ALA A N 1
ATOM 1668 C CA . ALA A 1 213 ? 0.454 -11.687 -10.936 1.00 93.44 213 ALA A CA 1
ATOM 1669 C C . ALA A 1 213 ? 1.920 -11.982 -11.320 1.00 93.44 213 ALA A C 1
ATOM 1671 O O . ALA A 1 213 ? 2.226 -12.272 -12.481 1.00 93.44 213 ALA A O 1
ATOM 1672 N N . GLY A 1 214 ? 2.848 -11.789 -10.375 1.00 91.69 214 GLY A N 1
ATOM 1673 C CA . GLY A 1 214 ? 4.286 -11.923 -10.636 1.00 91.69 214 GLY A CA 1
ATOM 1674 C C . GLY A 1 214 ? 4.914 -10.736 -11.383 1.00 91.69 214 GLY A C 1
ATOM 1675 O O . GLY A 1 214 ? 5.969 -10.876 -12.023 1.00 91.69 214 GLY A O 1
ATOM 1676 N N . PHE A 1 215 ? 4.289 -9.550 -11.328 1.00 95.88 215 PHE A N 1
ATOM 1677 C CA . PHE A 1 215 ? 4.884 -8.314 -11.852 1.00 95.88 215 PHE A CA 1
ATOM 1678 C C . PHE A 1 215 ? 6.165 -7.928 -11.101 1.00 95.88 215 PHE A C 1
ATOM 1680 O O . PHE A 1 215 ? 7.069 -7.347 -11.702 1.00 95.88 215 PHE A O 1
ATOM 1687 N N . VAL A 1 216 ? 6.263 -8.276 -9.814 1.00 98.00 216 VAL A N 1
ATOM 1688 C CA . VAL A 1 216 ? 7.511 -8.192 -9.049 1.00 98.00 216 VAL A CA 1
ATOM 1689 C C . VAL A 1 216 ? 8.402 -9.363 -9.433 1.00 98.00 216 VAL A C 1
ATOM 1691 O O . VAL A 1 216 ? 8.005 -10.522 -9.323 1.00 98.00 216 VAL A O 1
ATOM 1694 N N . LYS A 1 217 ? 9.625 -9.074 -9.881 1.00 96.81 217 LYS A N 1
ATOM 1695 C CA . LYS A 1 217 ? 10.585 -10.110 -10.271 1.00 96.81 217 LYS A CA 1
ATOM 1696 C C . LYS A 1 217 ? 11.478 -10.478 -9.097 1.00 96.81 217 LYS A C 1
ATOM 1698 O O . LYS A 1 217 ? 12.181 -9.629 -8.551 1.00 96.81 217 LYS A O 1
ATOM 1703 N N . VAL A 1 218 ? 11.489 -11.761 -8.750 1.00 97.56 218 VAL A N 1
ATOM 1704 C CA . VAL A 1 218 ? 12.485 -12.339 -7.847 1.00 97.56 218 VAL A CA 1
ATOM 1705 C C . VAL A 1 218 ? 13.762 -12.564 -8.648 1.00 97.56 218 VAL A C 1
ATOM 1707 O O . VAL A 1 218 ? 13.784 -13.357 -9.586 1.00 97.56 218 VAL A O 1
ATOM 1710 N N . ARG A 1 219 ? 14.835 -11.844 -8.312 1.00 95.31 219 ARG A N 1
ATOM 1711 C CA . ARG A 1 219 ? 16.128 -12.001 -8.994 1.00 95.31 219 ARG A CA 1
ATOM 1712 C C . ARG A 1 219 ? 16.950 -13.143 -8.400 1.00 95.31 219 ARG A C 1
ATOM 1714 O O . ARG A 1 219 ? 17.698 -13.794 -9.122 1.00 95.31 219 ARG A O 1
ATOM 1721 N N . ASN A 1 220 ? 16.860 -13.305 -7.087 1.00 96.00 220 ASN A N 1
ATOM 1722 C CA . ASN A 1 220 ? 17.452 -14.357 -6.264 1.00 96.00 220 ASN A CA 1
ATOM 1723 C C . ASN A 1 220 ? 16.799 -14.282 -4.870 1.00 96.00 220 ASN A C 1
ATOM 1725 O O . ASN A 1 220 ? 16.001 -13.377 -4.619 1.00 96.00 220 ASN A O 1
ATOM 1729 N N . ASN A 1 221 ? 17.199 -15.156 -3.945 1.00 97.69 221 ASN A N 1
ATOM 1730 C CA . ASN A 1 221 ? 16.596 -15.263 -2.610 1.00 97.69 221 ASN A CA 1
ATOM 1731 C C . ASN A 1 221 ? 16.792 -14.023 -1.708 1.00 97.69 221 ASN A C 1
ATOM 1733 O O . ASN A 1 221 ? 16.287 -13.990 -0.593 1.00 97.69 221 ASN A O 1
ATOM 1737 N N . HIS A 1 222 ? 17.507 -12.996 -2.165 1.00 97.69 222 HIS A N 1
ATOM 1738 C CA . HIS A 1 222 ? 17.783 -11.770 -1.416 1.00 97.69 222 HIS A CA 1
ATOM 1739 C C . HIS A 1 222 ? 17.405 -10.501 -2.187 1.00 97.69 222 HIS A C 1
ATOM 1741 O O . HIS A 1 222 ? 17.723 -9.398 -1.744 1.00 97.69 222 HIS A O 1
ATOM 1747 N N . THR A 1 223 ? 16.807 -10.602 -3.377 1.00 97.38 223 THR A N 1
ATOM 1748 C CA . THR A 1 223 ? 16.601 -9.426 -4.232 1.00 97.38 223 THR A CA 1
ATOM 1749 C C . THR A 1 223 ? 15.288 -9.481 -4.996 1.00 97.38 223 THR A C 1
ATOM 1751 O O . THR A 1 223 ? 15.062 -10.382 -5.807 1.00 97.38 223 THR A O 1
ATOM 1754 N N . LEU A 1 224 ? 14.475 -8.444 -4.796 1.00 98.06 224 LEU A N 1
ATOM 1755 C CA . LEU A 1 224 ? 13.245 -8.182 -5.541 1.00 98.06 224 LEU A CA 1
ATOM 1756 C C . LEU A 1 224 ? 13.414 -6.983 -6.472 1.00 98.06 224 LEU A C 1
ATOM 1758 O O . LEU A 1 224 ? 14.130 -6.035 -6.148 1.00 98.06 224 LEU A O 1
ATOM 1762 N N . LEU A 1 225 ? 12.713 -7.009 -7.602 1.00 97.88 225 LEU A N 1
ATOM 1763 C CA . LEU A 1 225 ? 12.598 -5.900 -8.544 1.00 97.88 225 LEU A CA 1
ATOM 1764 C C . LEU A 1 225 ? 11.127 -5.541 -8.739 1.00 97.88 225 LEU A C 1
ATOM 1766 O O . LEU A 1 225 ? 10.338 -6.372 -9.188 1.00 97.88 225 LEU A O 1
ATOM 1770 N N . ILE A 1 226 ? 10.770 -4.298 -8.426 1.00 98.44 226 ILE A N 1
ATOM 1771 C CA . ILE A 1 226 ? 9.407 -3.778 -8.560 1.00 98.44 226 ILE A CA 1
ATOM 1772 C C . ILE A 1 226 ? 9.396 -2.757 -9.706 1.00 98.44 226 ILE A C 1
ATOM 1774 O O . ILE A 1 226 ? 10.083 -1.738 -9.599 1.00 98.44 226 ILE A O 1
ATOM 1778 N N . PRO A 1 227 ? 8.650 -2.989 -10.798 1.00 97.44 227 PRO A N 1
ATOM 1779 C CA . PRO A 1 227 ? 8.598 -2.053 -11.916 1.00 97.44 227 PRO A CA 1
ATOM 1780 C C . PRO A 1 227 ? 7.800 -0.790 -11.557 1.00 97.44 227 PRO A C 1
ATOM 1782 O O . PRO A 1 227 ? 6.703 -0.874 -11.001 1.00 97.44 227 PRO A O 1
ATOM 1785 N N . GLU A 1 228 ? 8.320 0.381 -11.932 1.00 96.44 228 GLU A N 1
ATOM 1786 C CA . GLU A 1 228 ? 7.604 1.654 -11.823 1.00 96.44 228 GLU A CA 1
ATOM 1787 C C . GLU A 1 228 ? 6.962 2.028 -13.164 1.00 96.44 228 GLU A C 1
ATOM 1789 O O . GLU A 1 228 ? 7.637 2.286 -14.162 1.00 96.44 228 GLU A O 1
ATOM 1794 N N . TRP A 1 229 ? 5.635 2.100 -13.169 1.00 95.31 229 TRP A N 1
ATOM 1795 C CA . TRP A 1 229 ? 4.829 2.476 -14.332 1.00 95.31 229 TRP A CA 1
ATOM 1796 C C . TRP A 1 229 ? 4.343 3.929 -14.238 1.00 95.31 229 TRP A C 1
ATOM 1798 O O . TRP A 1 229 ? 4.272 4.474 -13.133 1.00 95.31 229 TRP A O 1
ATOM 1808 N N . PRO A 1 230 ? 3.913 4.554 -15.352 1.00 91.50 230 PRO A N 1
ATOM 1809 C CA . PRO A 1 230 ? 3.394 5.919 -15.340 1.00 91.50 230 PRO A CA 1
ATOM 1810 C C . PRO A 1 230 ? 2.314 6.160 -14.274 1.00 91.50 230 PRO A C 1
ATOM 1812 O O . PRO A 1 230 ? 1.378 5.373 -14.103 1.00 91.50 230 PRO A O 1
ATOM 1815 N N . GLY A 1 231 ? 2.432 7.277 -13.560 1.00 89.25 231 GLY A N 1
ATOM 1816 C CA . GLY A 1 231 ? 1.535 7.660 -12.470 1.00 89.25 231 GLY A CA 1
ATOM 1817 C C . GLY A 1 231 ? 1.367 9.175 -12.366 1.00 89.25 231 GLY A C 1
ATOM 1818 O O . GLY A 1 231 ? 1.518 9.901 -13.344 1.00 89.25 231 GLY A O 1
ATOM 1819 N N . ASN A 1 232 ? 1.085 9.671 -11.161 1.00 85.38 232 ASN A N 1
ATOM 1820 C CA . ASN A 1 232 ? 0.816 11.094 -10.906 1.00 85.38 232 ASN A CA 1
ATOM 1821 C C . ASN A 1 232 ? 2.069 11.996 -10.862 1.00 85.38 232 ASN A C 1
ATOM 1823 O O . ASN A 1 232 ? 1.949 13.177 -10.542 1.00 85.38 232 ASN A O 1
ATOM 1827 N N . LYS A 1 233 ? 3.260 11.446 -11.137 1.00 93.06 233 LYS A N 1
ATOM 1828 C CA . LYS A 1 233 ? 4.570 12.131 -11.156 1.00 93.06 233 LYS A CA 1
ATOM 1829 C C . LYS A 1 233 ? 5.051 12.721 -9.817 1.00 93.06 233 LYS A C 1
ATOM 1831 O O . LYS A 1 233 ? 6.183 13.199 -9.739 1.00 93.06 233 LYS A O 1
ATOM 1836 N N . VAL A 1 234 ? 4.246 12.662 -8.750 1.00 92.50 234 VAL A N 1
ATOM 1837 C CA . VAL A 1 234 ? 4.651 13.143 -7.415 1.00 92.50 234 VAL A CA 1
ATOM 1838 C C . VAL A 1 234 ? 5.779 12.276 -6.860 1.00 92.50 234 VAL A C 1
ATOM 1840 O O . VAL A 1 234 ? 6.733 12.802 -6.289 1.00 92.50 234 VAL A O 1
ATOM 1843 N N . ALA A 1 235 ? 5.703 10.964 -7.120 1.00 94.75 235 ALA A N 1
ATOM 1844 C CA . ALA A 1 235 ? 6.768 9.997 -6.864 1.00 94.75 235 ALA A CA 1
ATOM 1845 C C . ALA A 1 235 ? 7.270 9.998 -5.405 1.00 94.75 235 ALA A C 1
ATOM 1847 O O . ALA A 1 235 ? 8.464 9.832 -5.170 1.00 94.75 235 ALA A O 1
ATOM 1848 N N . ILE A 1 236 ? 6.365 10.180 -4.429 1.00 95.81 236 ILE A N 1
ATOM 1849 C CA . ILE A 1 236 ? 6.711 10.328 -3.002 1.00 95.81 236 ILE A CA 1
ATOM 1850 C C . ILE A 1 236 ? 7.589 9.169 -2.530 1.00 95.81 236 ILE A C 1
ATOM 1852 O O . ILE A 1 236 ? 8.691 9.411 -2.054 1.00 95.81 236 ILE A O 1
ATOM 1856 N N . SER A 1 237 ? 7.175 7.915 -2.748 1.00 97.00 237 SER A N 1
ATOM 1857 C CA . SER A 1 237 ? 7.969 6.776 -2.276 1.00 97.00 237 SER A CA 1
ATOM 1858 C C . SER A 1 237 ? 9.345 6.678 -2.944 1.00 97.00 237 SER A C 1
ATOM 1860 O O . SER A 1 237 ? 10.298 6.256 -2.306 1.00 97.00 237 SER A O 1
ATOM 1862 N N . LEU A 1 238 ? 9.482 7.084 -4.212 1.00 97.88 238 LEU A N 1
ATOM 1863 C CA . LEU A 1 238 ? 10.777 7.080 -4.905 1.00 97.88 238 LEU A CA 1
ATOM 1864 C C . LEU A 1 238 ? 11.699 8.164 -4.341 1.00 97.88 238 LEU A C 1
ATOM 1866 O O . LEU A 1 238 ? 12.874 7.910 -4.105 1.00 97.88 238 LEU A O 1
ATOM 1870 N N . ARG A 1 239 ? 11.157 9.359 -4.076 1.00 97.00 239 ARG A N 1
ATOM 1871 C CA . ARG A 1 239 ? 11.885 10.456 -3.420 1.00 97.00 239 ARG A CA 1
ATOM 1872 C C . ARG A 1 239 ? 12.305 10.078 -2.003 1.00 97.00 239 ARG A C 1
ATOM 1874 O O . ARG A 1 239 ? 13.436 10.363 -1.627 1.00 97.00 239 ARG A O 1
ATOM 1881 N N . ASN A 1 240 ? 11.438 9.383 -1.266 1.00 97.56 240 ASN A N 1
ATOM 1882 C CA . ASN A 1 240 ? 11.761 8.816 0.040 1.00 97.56 240 ASN A CA 1
ATOM 1883 C C . ASN A 1 240 ? 12.927 7.825 -0.070 1.00 97.56 240 ASN A C 1
ATOM 1885 O O . ASN A 1 240 ? 13.916 8.009 0.624 1.00 97.56 240 ASN A O 1
ATOM 1889 N N . ILE A 1 241 ? 12.883 6.866 -1.005 1.00 97.56 241 ILE A N 1
ATOM 1890 C CA . ILE A 1 241 ? 13.948 5.860 -1.215 1.00 97.56 241 ILE A CA 1
ATOM 1891 C C . ILE A 1 241 ? 15.323 6.493 -1.485 1.00 97.56 241 ILE A C 1
ATOM 1893 O O . ILE A 1 241 ? 16.345 5.978 -1.035 1.00 97.56 241 ILE A O 1
ATOM 1897 N N . LEU A 1 242 ? 15.366 7.627 -2.193 1.00 96.62 242 LEU A N 1
ATOM 1898 C CA . LEU A 1 242 ? 16.611 8.361 -2.455 1.00 96.62 242 LEU A CA 1
ATOM 1899 C C . LEU A 1 242 ? 17.249 8.956 -1.193 1.00 96.62 242 LEU A C 1
ATOM 1901 O O . LEU A 1 242 ? 18.444 9.246 -1.193 1.00 96.62 242 LEU A O 1
ATOM 1905 N N . LYS A 1 243 ? 16.457 9.168 -0.141 1.00 95.62 243 LYS A N 1
ATOM 1906 C CA . LYS A 1 243 ? 16.887 9.756 1.133 1.00 95.62 243 LYS A CA 1
ATOM 1907 C C . LYS A 1 243 ? 17.025 8.716 2.240 1.00 95.62 243 LYS A C 1
ATOM 1909 O O . LYS A 1 243 ? 17.949 8.783 3.040 1.00 95.62 243 LYS A O 1
ATOM 1914 N N . GLN A 1 244 ? 16.121 7.746 2.266 1.00 95.12 244 GLN A N 1
ATOM 1915 C CA . GLN A 1 244 ? 15.999 6.693 3.261 1.00 95.12 244 GLN A CA 1
ATOM 1916 C C . GLN A 1 244 ? 15.716 5.376 2.545 1.00 95.12 244 GLN A C 1
ATOM 1918 O O . GLN A 1 244 ? 14.668 5.194 1.932 1.00 95.12 244 GLN A O 1
ATOM 1923 N N . LYS A 1 245 ? 16.661 4.438 2.623 1.00 95.25 245 LYS A N 1
ATOM 1924 C CA . LYS A 1 245 ? 16.585 3.188 1.855 1.00 95.25 245 LYS A CA 1
ATOM 1925 C C . LYS A 1 245 ? 15.603 2.180 2.442 1.00 95.25 245 LYS A C 1
ATOM 1927 O O . LYS A 1 245 ? 15.168 1.291 1.720 1.00 95.25 245 LYS A O 1
ATOM 1932 N N . LEU A 1 246 ? 15.284 2.265 3.733 1.00 96.00 246 LEU A N 1
ATOM 1933 C CA . LEU A 1 246 ? 14.430 1.274 4.382 1.00 96.00 246 LEU A CA 1
ATOM 1934 C C . LEU A 1 246 ? 13.009 1.331 3.809 1.00 96.00 246 LEU A C 1
ATOM 1936 O O . LEU A 1 246 ? 12.362 2.379 3.820 1.00 96.00 246 LEU A O 1
ATOM 1940 N N . VAL A 1 247 ? 12.524 0.185 3.339 1.00 97.94 247 VAL A N 1
ATOM 1941 C CA . VAL A 1 247 ? 11.146 0.001 2.879 1.00 97.94 247 VAL A CA 1
ATOM 1942 C C . VAL A 1 247 ? 10.551 -1.261 3.482 1.00 97.94 247 VAL A C 1
ATOM 1944 O O . VAL A 1 247 ? 11.263 -2.225 3.779 1.00 97.94 247 VAL A O 1
ATOM 1947 N N . SER A 1 248 ? 9.227 -1.266 3.607 1.00 98.06 248 SER A N 1
ATOM 1948 C CA . SER A 1 248 ? 8.456 -2.470 3.910 1.00 98.06 248 SER A CA 1
ATOM 1949 C C . SER A 1 248 ? 7.412 -2.691 2.821 1.00 98.06 248 SER A C 1
ATOM 1951 O O . SER A 1 248 ? 6.762 -1.751 2.372 1.00 98.06 248 SER A O 1
ATOM 1953 N N . LEU A 1 249 ? 7.257 -3.929 2.376 1.00 98.62 249 LEU A N 1
ATOM 1954 C CA . LEU A 1 249 ? 6.304 -4.352 1.358 1.00 98.62 249 LEU A CA 1
ATOM 1955 C C . LEU A 1 249 ? 5.289 -5.284 2.009 1.00 98.62 249 LEU A C 1
ATOM 1957 O O . LEU A 1 249 ? 5.694 -6.131 2.799 1.00 98.62 249 LEU A O 1
ATOM 1961 N N . SER A 1 250 ? 4.015 -5.181 1.645 1.00 97.94 250 SER A N 1
ATOM 1962 C CA . SER A 1 250 ? 2.997 -6.183 1.965 1.00 97.94 250 SER A CA 1
ATOM 1963 C C . SER A 1 250 ? 2.303 -6.624 0.682 1.00 97.94 250 SER A C 1
ATOM 1965 O O . SER A 1 250 ? 1.699 -5.801 -0.004 1.00 97.94 250 SER A O 1
ATOM 1967 N N . PHE A 1 251 ? 2.445 -7.898 0.325 1.00 97.75 251 PHE A N 1
ATOM 1968 C CA . PHE A 1 251 ? 1.860 -8.495 -0.873 1.00 97.75 251 PHE A CA 1
ATOM 1969 C C . PHE A 1 251 ? 0.462 -9.029 -0.568 1.00 97.75 251 PHE A C 1
ATOM 1971 O O . PHE A 1 251 ? 0.258 -9.698 0.446 1.00 97.75 251 PHE A O 1
ATOM 1978 N N . ILE A 1 252 ? -0.474 -8.753 -1.476 1.00 93.25 252 ILE A N 1
ATOM 1979 C CA . ILE A 1 252 ? -1.869 -9.182 -1.396 1.00 93.25 252 ILE A CA 1
ATOM 1980 C C . ILE A 1 252 ? -2.162 -10.072 -2.600 1.00 93.25 252 ILE A C 1
ATOM 1982 O O . ILE A 1 252 ? -1.898 -9.696 -3.746 1.00 93.25 252 ILE A O 1
ATOM 1986 N N . VAL A 1 253 ? -2.720 -11.247 -2.325 1.00 92.12 253 VAL A N 1
ATOM 1987 C CA . VAL A 1 253 ? -3.078 -12.244 -3.329 1.00 92.12 253 VAL A CA 1
ATOM 1988 C C . VAL A 1 253 ? -4.598 -12.451 -3.282 1.00 92.12 253 VAL A C 1
ATOM 1990 O O . VAL A 1 253 ? -5.102 -12.913 -2.257 1.00 92.12 253 VAL A O 1
ATOM 1993 N N . PRO A 1 254 ? -5.349 -12.095 -4.341 1.00 90.06 254 PRO A N 1
ATOM 1994 C CA . PRO A 1 254 ? -6.792 -12.312 -4.390 1.00 90.06 254 PRO A CA 1
ATOM 1995 C C . PRO A 1 254 ? -7.173 -13.768 -4.118 1.00 90.06 254 PRO A C 1
ATOM 1997 O O . PRO A 1 254 ? -6.559 -14.690 -4.648 1.00 90.06 254 PRO A O 1
ATOM 2000 N N . GLY A 1 255 ? -8.183 -13.980 -3.274 1.00 86.88 255 GLY A N 1
ATOM 2001 C CA . GLY A 1 255 ? -8.631 -15.316 -2.872 1.00 86.88 255 GLY A CA 1
ATOM 2002 C C . GLY A 1 255 ? -7.720 -16.028 -1.865 1.00 86.88 255 GLY A C 1
ATOM 2003 O O . GLY A 1 255 ? -8.035 -17.146 -1.476 1.00 86.88 255 GLY A O 1
ATOM 2004 N N . CYS A 1 256 ? -6.621 -15.412 -1.425 1.00 87.69 256 CYS A N 1
ATOM 2005 C CA . CYS A 1 256 ? -5.737 -15.957 -0.399 1.00 87.69 256 CYS A CA 1
ATOM 2006 C C . CYS A 1 256 ? -5.983 -15.269 0.948 1.00 87.69 256 CYS A C 1
ATOM 2008 O O . CYS A 1 256 ? -6.210 -14.056 1.007 1.00 87.69 256 CYS A O 1
ATOM 2010 N N . ASP A 1 257 ? -5.903 -16.046 2.024 1.00 86.94 257 ASP A N 1
ATOM 2011 C CA . ASP A 1 257 ? -5.983 -15.588 3.408 1.00 86.94 257 ASP A CA 1
ATOM 2012 C C . ASP A 1 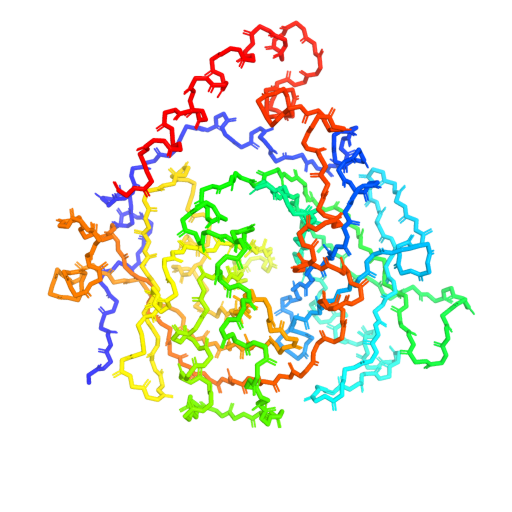257 ? -4.603 -15.426 4.055 1.00 86.94 257 ASP A C 1
ATOM 2014 O O . ASP A 1 257 ? -4.517 -15.191 5.252 1.00 86.94 257 ASP A O 1
ATOM 2018 N N . PHE A 1 258 ? -3.517 -15.521 3.286 1.00 91.06 258 PHE A N 1
ATOM 2019 C CA . PHE A 1 258 ? -2.164 -15.229 3.749 1.00 91.06 258 PHE A CA 1
ATOM 2020 C C . PHE A 1 258 ? -1.698 -13.863 3.256 1.00 91.06 258 PHE A C 1
ATOM 2022 O O . PHE A 1 258 ? -2.021 -13.420 2.152 1.00 91.06 258 PHE A O 1
ATOM 2029 N N . THR A 1 259 ? -0.854 -13.222 4.060 1.00 92.00 259 THR A N 1
ATOM 2030 C CA . THR A 1 259 ? -0.089 -12.036 3.665 1.00 92.00 259 THR A CA 1
ATOM 2031 C C . THR A 1 259 ? 1.406 -12.319 3.746 1.00 92.00 259 THR A C 1
ATOM 2033 O O . THR A 1 259 ? 1.874 -13.093 4.583 1.00 92.00 259 THR A O 1
ATOM 2036 N N . LEU A 1 260 ? 2.160 -11.688 2.846 1.00 95.94 260 LEU A N 1
ATOM 2037 C CA . LEU A 1 260 ? 3.618 -11.730 2.826 1.00 95.94 260 LEU A CA 1
ATOM 2038 C C . LEU A 1 260 ? 4.139 -10.318 3.049 1.00 95.94 260 LEU A C 1
ATOM 2040 O O . LEU A 1 260 ? 3.893 -9.428 2.233 1.00 95.94 260 LEU A O 1
ATOM 2044 N N . ALA A 1 261 ? 4.891 -10.122 4.126 1.00 96.81 261 ALA A N 1
ATOM 2045 C CA . ALA A 1 261 ? 5.607 -8.890 4.399 1.00 96.81 261 ALA A CA 1
ATOM 2046 C C . ALA A 1 261 ? 7.104 -9.053 4.110 1.00 96.81 261 ALA A C 1
ATOM 2048 O O . ALA A 1 261 ? 7.725 -10.025 4.535 1.00 96.81 261 ALA A O 1
ATOM 2049 N N . VAL A 1 262 ? 7.702 -8.085 3.418 1.00 98.12 262 VAL A N 1
ATOM 2050 C CA . VAL A 1 262 ? 9.145 -8.041 3.143 1.00 98.12 262 VAL A CA 1
ATOM 2051 C C . VAL A 1 262 ? 9.704 -6.708 3.615 1.00 98.12 262 VAL A C 1
ATOM 2053 O O . VAL A 1 262 ? 9.245 -5.661 3.172 1.00 98.12 262 VAL A O 1
ATOM 2056 N N . GLN A 1 263 ? 10.717 -6.735 4.474 1.00 97.75 263 GLN A N 1
ATOM 2057 C CA . GLN A 1 263 ? 11.479 -5.552 4.876 1.00 97.75 263 GLN A CA 1
ATOM 2058 C C . GLN A 1 263 ? 12.863 -5.601 4.238 1.00 97.75 263 GLN A C 1
ATOM 2060 O O . GLN A 1 263 ? 13.493 -6.663 4.168 1.00 97.75 263 GLN A O 1
ATOM 2065 N N . GLY A 1 264 ? 13.348 -4.455 3.771 1.00 97.38 264 GLY A N 1
ATOM 2066 C CA . GLY A 1 264 ? 14.622 -4.400 3.074 1.00 97.38 264 GLY A CA 1
ATOM 2067 C C . GLY A 1 264 ? 15.117 -2.997 2.765 1.00 97.38 264 GLY A C 1
ATOM 2068 O O . GLY A 1 264 ? 14.488 -1.997 3.099 1.00 97.38 264 GLY A O 1
ATOM 2069 N N . GLU A 1 265 ? 16.262 -2.942 2.095 1.00 97.62 265 GLU A N 1
ATOM 2070 C CA . GLU A 1 265 ? 16.856 -1.702 1.602 1.00 97.62 265 GLU A CA 1
ATOM 2071 C C . GLU A 1 265 ? 16.568 -1.547 0.110 1.00 97.62 265 GLU A C 1
ATOM 2073 O O . GLU A 1 265 ? 16.970 -2.378 -0.706 1.00 97.62 265 GLU A O 1
ATOM 2078 N N . ALA A 1 266 ? 15.876 -0.475 -0.249 1.00 97.81 266 ALA A N 1
ATOM 2079 C CA . ALA A 1 266 ? 15.538 -0.124 -1.610 1.00 97.81 266 ALA A CA 1
ATOM 2080 C C . ALA A 1 266 ? 16.590 0.779 -2.260 1.00 97.81 266 ALA A C 1
ATOM 2082 O O . ALA A 1 266 ? 17.233 1.622 -1.633 1.00 97.81 266 ALA A O 1
ATOM 2083 N N . SER A 1 267 ? 16.704 0.630 -3.571 1.00 97.50 267 SER A N 1
ATOM 2084 C CA . SER A 1 267 ? 17.419 1.528 -4.468 1.00 97.50 267 SER A CA 1
ATOM 2085 C C . SER A 1 267 ? 16.658 1.645 -5.782 1.00 97.50 267 SER A C 1
ATOM 2087 O O . SER A 1 267 ? 15.806 0.810 -6.091 1.00 97.50 267 SER A O 1
ATOM 2089 N N . LEU A 1 268 ? 16.945 2.690 -6.552 1.00 98.00 268 LEU A N 1
ATOM 2090 C CA . LEU A 1 268 ? 16.316 2.922 -7.846 1.00 98.00 268 LEU A CA 1
ATOM 2091 C C . LEU A 1 268 ? 17.298 2.569 -8.966 1.00 98.00 268 LEU A C 1
ATOM 2093 O O . LEU A 1 268 ? 18.472 2.943 -8.896 1.00 98.00 268 LEU A O 1
ATOM 2097 N N . ILE A 1 269 ? 16.808 1.840 -9.971 1.00 96.38 269 ILE A N 1
ATOM 2098 C CA . ILE A 1 269 ? 17.598 1.381 -11.116 1.00 96.38 269 ILE A CA 1
ATOM 2099 C C . ILE A 1 269 ? 16.946 1.739 -12.457 1.00 96.38 269 ILE A C 1
ATOM 2101 O O . ILE A 1 269 ? 15.724 1.643 -12.597 1.00 96.38 269 ILE A O 1
ATOM 2105 N N . SER A 1 270 ? 17.758 2.071 -13.464 1.00 95.69 270 SER A N 1
ATOM 2106 C CA . SER A 1 270 ? 17.318 2.331 -14.844 1.00 95.69 270 SER A CA 1
ATOM 2107 C C . SER A 1 270 ? 18.047 1.519 -15.930 1.00 95.69 270 SER A C 1
ATOM 2109 O O . SER A 1 270 ? 17.919 1.826 -17.118 1.00 95.69 270 SER A O 1
ATOM 2111 N N . ASP A 1 271 ? 18.764 0.441 -15.567 1.00 92.69 271 ASP A N 1
ATOM 2112 C CA . ASP A 1 271 ? 19.422 -0.453 -16.542 1.00 92.69 271 ASP A CA 1
ATOM 2113 C C . ASP A 1 271 ? 18.399 -1.041 -17.528 1.00 92.69 271 ASP A C 1
ATOM 2115 O O . ASP A 1 271 ? 17.559 -1.877 -17.179 1.00 92.69 271 ASP A O 1
ATOM 2119 N N . ARG A 1 272 ? 18.521 -0.643 -18.798 1.00 92.25 272 ARG A N 1
ATOM 2120 C CA . ARG A 1 272 ? 17.614 -1.045 -19.879 1.00 92.25 272 ARG A CA 1
ATOM 2121 C C . ARG A 1 272 ? 17.473 -2.557 -20.027 1.00 92.25 272 ARG A C 1
ATOM 2123 O O . ARG A 1 272 ? 16.378 -3.013 -20.325 1.00 92.25 272 ARG A O 1
ATOM 2130 N N . ARG A 1 273 ? 18.527 -3.350 -19.808 1.00 90.50 273 ARG A N 1
ATOM 2131 C CA . ARG A 1 273 ? 18.455 -4.820 -19.924 1.00 90.50 273 ARG A CA 1
ATOM 2132 C C . ARG A 1 273 ? 17.528 -5.403 -18.864 1.00 90.50 273 ARG A C 1
ATOM 2134 O O . ARG A 1 273 ? 16.764 -6.321 -19.147 1.00 90.50 273 ARG A O 1
ATOM 2141 N N . VAL A 1 274 ? 17.568 -4.835 -17.659 1.00 92.25 274 VAL A N 1
ATOM 2142 C CA . VAL A 1 274 ? 16.690 -5.221 -16.553 1.00 92.25 274 VAL A CA 1
ATOM 2143 C C . VAL A 1 274 ? 15.263 -4.783 -16.857 1.00 92.25 274 VAL A C 1
ATOM 2145 O O . VAL A 1 274 ? 14.357 -5.612 -16.804 1.00 92.25 274 VAL A O 1
ATOM 2148 N N . LEU A 1 275 ? 15.056 -3.519 -17.243 1.00 95.50 275 LEU A N 1
ATOM 2149 C CA . LEU A 1 275 ? 13.719 -2.990 -17.536 1.00 95.50 275 LEU A CA 1
ATOM 2150 C C . LEU A 1 275 ? 13.040 -3.735 -18.698 1.00 95.50 275 LEU A C 1
ATOM 2152 O O . LEU A 1 275 ? 11.859 -4.059 -18.598 1.00 95.50 275 LEU A O 1
ATOM 2156 N N . SER A 1 276 ? 13.781 -4.100 -19.749 1.00 94.12 276 SER A N 1
ATOM 2157 C CA . SER A 1 276 ? 13.253 -4.889 -20.872 1.00 94.12 276 SER A CA 1
ATOM 2158 C C . SER A 1 276 ? 12.712 -6.257 -20.445 1.00 94.12 276 SER A C 1
ATOM 2160 O O . SER A 1 276 ? 11.726 -6.718 -21.010 1.00 94.12 276 SER A O 1
ATOM 2162 N N . SER A 1 277 ? 13.290 -6.890 -19.415 1.00 92.62 277 SER A N 1
ATOM 2163 C CA . SER A 1 277 ? 12.779 -8.163 -18.870 1.00 92.62 277 SER A CA 1
ATOM 2164 C C . SER A 1 277 ? 11.451 -8.029 -18.105 1.00 92.62 277 SER A C 1
ATOM 2166 O O . SER A 1 277 ? 10.806 -9.028 -17.791 1.00 92.62 277 SER A O 1
ATOM 2168 N N . MET A 1 278 ? 11.030 -6.795 -17.809 1.00 94.88 278 MET A N 1
ATOM 2169 C CA . MET A 1 278 ? 9.780 -6.456 -17.119 1.00 94.88 278 MET A CA 1
ATOM 2170 C C . MET A 1 278 ? 8.749 -5.815 -18.059 1.00 94.88 278 MET A C 1
ATOM 2172 O O . MET A 1 278 ? 7.751 -5.263 -17.592 1.00 94.88 278 MET A O 1
ATOM 2176 N N . ALA A 1 279 ? 8.991 -5.844 -19.373 1.00 94.06 279 ALA A N 1
ATOM 2177 C CA . ALA A 1 279 ? 8.133 -5.183 -20.342 1.00 94.06 279 ALA A CA 1
ATOM 2178 C C . ALA A 1 279 ? 6.743 -5.833 -20.441 1.00 94.06 279 ALA A C 1
ATOM 2180 O O . ALA A 1 279 ? 6.601 -7.055 -20.443 1.00 94.06 279 ALA A O 1
ATOM 2181 N N . ILE A 1 280 ? 5.717 -4.996 -20.590 1.00 92.00 280 ILE A N 1
ATOM 2182 C CA . ILE A 1 280 ? 4.330 -5.403 -20.836 1.00 92.00 280 ILE A CA 1
ATOM 2183 C C . ILE A 1 280 ? 3.900 -4.785 -22.160 1.00 92.00 280 ILE A C 1
ATOM 2185 O O . ILE A 1 280 ? 4.038 -3.578 -22.352 1.00 92.00 280 ILE A O 1
ATOM 2189 N N . LYS A 1 281 ? 3.379 -5.600 -23.089 1.00 87.81 281 LYS A N 1
ATOM 2190 C CA . LYS A 1 281 ? 2.968 -5.145 -24.435 1.00 87.81 281 LYS A CA 1
ATOM 2191 C C . LYS A 1 281 ? 4.063 -4.302 -25.118 1.00 87.81 281 LYS A C 1
ATOM 2193 O O . LYS A 1 281 ? 3.797 -3.216 -25.628 1.00 87.81 281 LYS A O 1
ATOM 2198 N N . SER A 1 282 ? 5.307 -4.783 -25.048 1.00 88.81 282 SER A N 1
ATOM 2199 C CA . SER A 1 282 ? 6.511 -4.124 -25.587 1.00 88.81 282 SER A CA 1
ATOM 2200 C C . SER A 1 282 ? 6.877 -2.770 -24.960 1.00 88.81 282 SER A C 1
ATOM 2202 O O . SER A 1 282 ? 7.778 -2.094 -25.452 1.00 88.81 282 SER A O 1
ATOM 2204 N N . LYS A 1 283 ? 6.230 -2.366 -23.861 1.00 93.00 283 LYS A N 1
ATOM 2205 C CA . LYS A 1 283 ? 6.590 -1.174 -23.085 1.00 93.00 283 LYS A CA 1
ATOM 2206 C C . LYS A 1 283 ? 7.371 -1.583 -21.845 1.00 93.00 283 LYS A C 1
ATOM 2208 O O . LYS A 1 283 ? 6.870 -2.361 -21.040 1.00 93.00 283 LYS A O 1
ATOM 2213 N N . ALA A 1 284 ? 8.584 -1.064 -21.691 1.00 95.94 284 ALA A N 1
ATOM 2214 C CA . ALA A 1 284 ? 9.365 -1.221 -20.467 1.00 95.94 284 ALA A CA 1
ATOM 2215 C C . ALA A 1 284 ? 8.880 -0.233 -19.383 1.00 95.94 284 ALA A C 1
ATOM 2217 O O . ALA A 1 284 ? 8.404 0.853 -19.729 1.00 95.94 284 ALA A O 1
ATOM 2218 N N . PRO A 1 285 ? 9.005 -0.572 -18.087 1.00 96.75 285 PRO A N 1
ATOM 2219 C CA . PRO A 1 285 ? 8.752 0.377 -17.004 1.00 96.75 285 PRO A CA 1
ATOM 2220 C C . PRO A 1 285 ? 9.727 1.563 -17.058 1.00 96.75 285 PRO A C 1
ATOM 2222 O O . PRO A 1 285 ? 10.795 1.478 -17.662 1.00 96.75 285 PRO A O 1
ATOM 2225 N N . LEU A 1 286 ? 9.369 2.669 -16.400 1.00 96.50 286 LEU A N 1
ATOM 2226 C CA . LEU A 1 286 ? 10.169 3.903 -16.378 1.00 96.50 286 LEU A CA 1
ATOM 2227 C C . LEU A 1 286 ? 11.511 3.701 -15.658 1.00 96.50 286 LEU A C 1
ATOM 2229 O O . LEU A 1 286 ? 12.540 4.223 -16.075 1.00 96.50 286 LEU A O 1
ATOM 2233 N N . LEU A 1 287 ? 11.467 2.949 -14.562 1.00 97.75 287 LEU A N 1
ATOM 2234 C CA . LEU A 1 287 ? 12.586 2.513 -13.731 1.00 97.75 287 LEU A CA 1
ATOM 2235 C C . LEU A 1 287 ? 12.130 1.286 -12.931 1.00 97.75 287 LEU A C 1
ATOM 2237 O O . LEU A 1 287 ? 10.965 0.882 -13.016 1.00 97.75 287 LEU A O 1
ATOM 2241 N N . ALA A 1 288 ? 13.009 0.709 -12.118 1.00 97.69 288 ALA A N 1
ATOM 2242 C CA . ALA A 1 288 ? 12.609 -0.275 -11.120 1.00 97.69 288 ALA A CA 1
ATOM 2243 C C . ALA A 1 288 ? 13.153 0.059 -9.732 1.00 97.69 288 ALA A C 1
ATOM 2245 O O . ALA A 1 288 ? 14.203 0.682 -9.582 1.00 97.69 288 ALA A O 1
ATOM 2246 N N . ILE A 1 289 ? 12.418 -0.377 -8.714 1.00 98.31 289 ILE A N 1
ATOM 2247 C CA . ILE A 1 289 ? 12.862 -0.375 -7.325 1.00 98.31 289 ILE A CA 1
ATOM 2248 C C . ILE A 1 289 ? 13.507 -1.736 -7.067 1.00 98.31 289 ILE A C 1
ATOM 2250 O O . ILE A 1 289 ? 12.831 -2.763 -7.131 1.00 98.31 289 ILE A O 1
ATOM 2254 N N . ALA A 1 290 ? 14.806 -1.749 -6.787 1.00 98.06 290 ALA A N 1
ATOM 2255 C CA . ALA A 1 290 ? 15.524 -2.941 -6.364 1.00 98.06 290 ALA A CA 1
ATOM 2256 C C . ALA A 1 290 ? 15.562 -2.994 -4.837 1.00 98.06 290 ALA A C 1
ATOM 2258 O O . ALA A 1 290 ? 16.085 -2.073 -4.211 1.00 98.06 290 ALA A O 1
ATOM 2259 N N . VAL A 1 291 ? 15.023 -4.061 -4.245 1.00 98.44 291 VAL A N 1
ATOM 2260 C CA . VAL A 1 291 ? 14.956 -4.248 -2.789 1.00 98.44 291 VAL A CA 1
ATOM 2261 C C . VAL A 1 291 ? 15.877 -5.388 -2.378 1.00 98.44 291 VAL A C 1
ATOM 2263 O O . VAL A 1 291 ? 15.674 -6.531 -2.788 1.00 98.44 291 VAL A O 1
ATOM 2266 N N . SER A 1 292 ? 16.875 -5.065 -1.558 1.00 98.19 292 SER A N 1
ATOM 2267 C CA . SER A 1 292 ? 17.716 -6.028 -0.850 1.00 98.19 292 SER A CA 1
ATOM 2268 C C . SER A 1 292 ? 16.976 -6.515 0.392 1.00 98.19 292 SER A C 1
ATOM 2270 O O . SER A 1 292 ? 16.719 -5.737 1.312 1.00 98.19 292 SER A O 1
ATOM 2272 N N . VAL A 1 293 ? 16.584 -7.785 0.390 1.00 98.38 293 VAL A N 1
ATOM 2273 C CA . VAL A 1 293 ? 15.733 -8.391 1.420 1.00 98.38 293 VAL A CA 1
ATOM 2274 C C . VAL A 1 293 ? 16.513 -8.565 2.724 1.00 98.38 293 VAL A C 1
ATOM 2276 O O . VAL A 1 293 ? 17.651 -9.032 2.717 1.00 98.38 293 VAL A O 1
ATOM 2279 N N . LYS A 1 294 ? 15.892 -8.182 3.844 1.00 97.44 294 LYS A N 1
ATOM 2280 C CA . LYS A 1 294 ? 16.436 -8.337 5.205 1.00 97.44 294 LYS A CA 1
ATOM 2281 C C . LYS A 1 294 ? 15.557 -9.210 6.087 1.00 97.44 294 LYS A C 1
ATOM 2283 O O . LYS A 1 294 ? 16.070 -9.937 6.931 1.00 97.44 294 LYS A O 1
ATOM 2288 N N . ARG A 1 295 ? 14.241 -9.120 5.903 1.00 96.56 295 ARG A N 1
ATOM 2289 C CA . ARG A 1 295 ? 13.260 -9.910 6.640 1.00 96.56 295 ARG A CA 1
ATOM 2290 C C . ARG A 1 295 ? 12.075 -10.234 5.750 1.00 96.56 295 ARG A C 1
ATOM 2292 O O . ARG A 1 295 ? 11.632 -9.385 4.979 1.00 96.56 295 ARG A O 1
ATOM 2299 N N . VAL A 1 296 ? 11.566 -11.446 5.889 1.00 97.19 296 VAL A N 1
ATOM 2300 C CA . VAL A 1 296 ? 10.403 -11.967 5.180 1.00 97.19 296 VAL A CA 1
ATOM 2301 C C . VAL A 1 296 ? 9.493 -12.612 6.211 1.00 97.19 296 VAL A C 1
ATOM 2303 O O . VAL A 1 296 ? 9.968 -13.379 7.045 1.00 97.19 296 VAL A O 1
ATOM 2306 N N . ILE A 1 297 ? 8.208 -12.276 6.187 1.00 94.75 297 ILE A N 1
ATOM 2307 C CA . ILE A 1 297 ? 7.203 -12.847 7.081 1.00 94.75 297 ILE A CA 1
ATOM 2308 C C . ILE A 1 297 ? 6.024 -13.303 6.236 1.00 94.75 297 ILE A C 1
ATOM 2310 O O . ILE A 1 297 ? 5.452 -12.490 5.514 1.00 94.75 297 ILE A O 1
ATOM 2314 N N . ILE A 1 298 ? 5.659 -14.574 6.353 1.00 93.94 298 ILE A N 1
ATOM 2315 C CA . ILE A 1 298 ? 4.388 -15.102 5.856 1.00 93.94 298 ILE A CA 1
ATOM 2316 C C . ILE A 1 298 ? 3.507 -15.346 7.069 1.00 93.94 298 ILE A C 1
ATOM 2318 O O . ILE A 1 298 ? 3.962 -15.944 8.045 1.00 93.94 298 ILE A O 1
ATOM 2322 N N . GLN A 1 299 ? 2.262 -14.889 7.015 1.00 90.69 299 GLN A N 1
ATOM 2323 C CA . GLN A 1 299 ? 1.291 -15.165 8.065 1.00 90.69 299 GLN A CA 1
ATOM 2324 C C . GLN A 1 299 ? -0.108 -15.314 7.490 1.00 90.69 299 GLN A C 1
ATOM 2326 O O . GLN A 1 299 ? -0.472 -14.625 6.535 1.00 90.69 299 GLN A O 1
ATOM 2331 N N . GLN A 1 300 ? -0.891 -16.188 8.111 1.00 89.75 300 GLN A N 1
ATOM 2332 C CA . GLN A 1 300 ? -2.329 -16.208 7.901 1.00 89.75 300 GLN A CA 1
ATOM 2333 C C . GLN A 1 300 ? -2.944 -14.925 8.476 1.00 89.75 300 GLN A C 1
ATOM 2335 O O . GLN A 1 300 ? -2.551 -14.453 9.542 1.00 89.75 300 GLN A O 1
ATOM 2340 N N . GLU A 1 301 ? -3.900 -14.360 7.753 1.00 89.56 301 GLU A N 1
ATOM 2341 C CA . GLU A 1 301 ? -4.500 -13.057 7.990 1.00 89.56 301 GLU A CA 1
ATOM 2342 C C . GLU A 1 301 ? -6.026 -13.161 7.886 1.00 89.56 301 GLU A C 1
ATOM 2344 O O . GLU A 1 301 ? -6.643 -12.873 6.855 1.00 89.56 301 GLU A O 1
ATOM 2349 N N . ALA A 1 302 ? -6.650 -13.578 8.992 1.00 89.06 302 ALA A N 1
ATOM 2350 C CA . ALA A 1 302 ? -8.095 -13.786 9.075 1.00 89.06 302 ALA A CA 1
ATOM 2351 C C . ALA A 1 302 ? -8.901 -12.522 8.727 1.00 89.06 302 ALA A C 1
ATOM 2353 O O . ALA A 1 302 ? -10.014 -12.630 8.213 1.00 89.06 302 ALA A O 1
ATOM 2354 N N . SER A 1 303 ? -8.332 -11.326 8.929 1.00 91.94 303 SER A N 1
ATOM 2355 C CA . SER A 1 303 ? -8.959 -10.053 8.562 1.00 91.94 303 SER A CA 1
ATOM 2356 C C . SER A 1 303 ? -9.325 -9.959 7.077 1.00 91.94 303 SER A C 1
ATOM 2358 O O . SER A 1 303 ? -10.329 -9.330 6.751 1.00 91.94 303 SER A O 1
ATOM 2360 N N . LEU A 1 304 ? -8.581 -10.600 6.165 1.00 91.38 304 LEU A N 1
ATOM 2361 C CA . LEU A 1 304 ? -8.930 -10.599 4.735 1.00 91.38 304 LEU A CA 1
ATOM 2362 C C . LEU A 1 304 ? -10.246 -11.347 4.470 1.00 91.38 304 LEU A C 1
ATOM 2364 O O . LEU A 1 304 ? -11.089 -10.873 3.704 1.00 91.38 304 LEU A O 1
ATOM 2368 N N . ASN A 1 305 ? -10.437 -12.483 5.144 1.00 89.81 305 ASN A N 1
ATOM 2369 C CA . ASN A 1 305 ? -11.664 -13.273 5.065 1.00 89.81 305 ASN A CA 1
ATOM 2370 C C . ASN A 1 305 ? -12.816 -12.593 5.809 1.00 89.81 305 ASN A C 1
ATOM 2372 O O . ASN A 1 305 ? -13.913 -12.496 5.266 1.00 89.81 305 ASN A O 1
ATOM 2376 N N . ASN A 1 306 ? -12.563 -12.068 7.010 1.00 92.31 306 ASN A N 1
ATOM 2377 C CA . ASN A 1 306 ? -13.566 -11.382 7.829 1.00 92.31 306 ASN A CA 1
ATOM 2378 C C . ASN A 1 306 ? -14.090 -10.102 7.157 1.00 92.31 306 ASN A C 1
ATOM 2380 O O . ASN A 1 306 ? -15.249 -9.745 7.339 1.00 92.31 306 ASN A O 1
ATOM 2384 N N . ALA A 1 307 ? -13.265 -9.439 6.340 1.00 93.25 307 ALA A N 1
ATOM 2385 C CA . ALA A 1 307 ? -13.668 -8.301 5.512 1.00 93.25 307 ALA A CA 1
ATOM 2386 C C . ALA A 1 307 ? -14.446 -8.700 4.241 1.00 93.25 307 ALA A C 1
ATOM 2388 O O . ALA A 1 307 ? -14.816 -7.828 3.449 1.00 93.25 307 ALA A O 1
ATOM 2389 N N . LEU A 1 308 ? -14.647 -10.005 4.004 1.00 92.25 308 LEU A N 1
ATOM 2390 C CA . LEU A 1 308 ? -15.280 -10.569 2.806 1.00 92.25 308 LEU A CA 1
ATOM 2391 C C . LEU A 1 308 ? -14.646 -10.030 1.512 1.00 92.25 308 LEU A C 1
ATOM 2393 O O . LEU A 1 308 ? -15.321 -9.835 0.501 1.00 92.25 308 LEU A O 1
ATOM 2397 N N . LEU A 1 309 ? -13.335 -9.763 1.547 1.00 91.19 309 LEU A N 1
ATOM 2398 C CA . LEU A 1 309 ? -12.638 -8.971 0.531 1.00 91.19 309 LEU A CA 1
ATOM 2399 C C . LEU A 1 309 ? -12.779 -9.571 -0.876 1.00 91.19 309 LEU A C 1
ATOM 2401 O O . LEU A 1 309 ? -12.929 -8.858 -1.869 1.00 91.19 309 LEU A O 1
ATOM 2405 N N . TRP A 1 310 ? -12.781 -10.902 -0.947 1.00 90.06 310 TRP A N 1
ATOM 2406 C CA . TRP A 1 310 ? -12.781 -11.671 -2.190 1.00 90.06 310 TRP A CA 1
ATOM 2407 C C . TRP A 1 310 ? -14.154 -12.232 -2.587 1.00 90.06 310 TRP A C 1
ATOM 2409 O O . TRP A 1 310 ? -14.255 -12.892 -3.617 1.00 90.06 310 TRP A O 1
ATOM 2419 N N . GLN A 1 311 ? -15.213 -11.976 -1.810 1.00 90.12 311 GLN A N 1
ATOM 2420 C CA . GLN A 1 311 ? -16.564 -12.448 -2.129 1.00 90.12 311 GLN A CA 1
ATOM 2421 C C . GLN A 1 311 ? -17.255 -11.463 -3.075 1.00 90.12 311 GLN A C 1
ATOM 2423 O O . GLN A 1 311 ? -17.746 -10.419 -2.650 1.00 90.12 311 GLN A O 1
ATOM 2428 N N . ALA A 1 312 ? -17.269 -11.786 -4.370 1.00 90.50 312 ALA A N 1
ATOM 2429 C CA . ALA A 1 312 ? -17.783 -10.896 -5.413 1.00 90.50 312 ALA A CA 1
ATOM 2430 C C . ALA A 1 312 ? -19.263 -10.514 -5.218 1.00 90.50 312 ALA A C 1
ATOM 2432 O O . ALA A 1 312 ? -19.651 -9.391 -5.524 1.00 90.50 312 ALA A O 1
ATOM 2433 N N . ASP A 1 313 ? -20.086 -11.406 -4.661 1.00 91.06 313 ASP A N 1
ATOM 2434 C CA . ASP A 1 313 ? -21.493 -11.140 -4.327 1.00 91.06 313 ASP A CA 1
ATOM 2435 C C . ASP A 1 313 ? -21.667 -10.184 -3.131 1.00 91.06 313 ASP A C 1
ATOM 2437 O O . ASP A 1 313 ? -22.759 -9.664 -2.906 1.00 91.06 313 ASP A O 1
ATOM 2441 N N . LYS A 1 314 ? -20.593 -9.935 -2.370 1.00 91.88 314 LYS A N 1
ATOM 2442 C CA . LYS A 1 314 ? -20.536 -8.980 -1.251 1.00 91.88 314 LYS A CA 1
ATOM 2443 C C . LYS A 1 314 ? -19.852 -7.667 -1.618 1.00 91.88 314 LYS A C 1
ATOM 2445 O O . LYS A 1 314 ? -19.751 -6.778 -0.772 1.00 91.88 314 LYS A O 1
ATOM 2450 N N . HIS A 1 315 ? -19.357 -7.530 -2.848 1.00 93.81 315 HIS A N 1
ATOM 2451 C CA . HIS A 1 315 ? -18.710 -6.302 -3.300 1.00 93.81 315 HIS A CA 1
ATOM 2452 C C . HIS A 1 315 ? -19.689 -5.128 -3.308 1.00 93.81 315 HIS A C 1
ATOM 2454 O O . HIS A 1 315 ? -20.871 -5.263 -3.623 1.00 93.81 315 HIS A O 1
ATOM 2460 N N . LYS A 1 316 ? -19.176 -3.952 -2.947 1.00 93.75 316 LYS A N 1
ATOM 2461 C CA . LYS A 1 316 ? -19.960 -2.726 -2.861 1.00 93.75 316 LYS A CA 1
ATOM 2462 C C . LYS A 1 316 ? -20.276 -2.211 -4.264 1.00 93.75 316 LYS A C 1
ATOM 2464 O O . LYS A 1 316 ? -19.383 -2.094 -5.104 1.00 93.75 316 LYS A O 1
ATOM 2469 N N . ASP A 1 317 ? -21.528 -1.827 -4.494 1.00 91.56 317 ASP A N 1
ATOM 2470 C CA . ASP A 1 317 ? -21.898 -1.101 -5.707 1.00 91.56 317 ASP A CA 1
ATOM 2471 C C . ASP A 1 317 ? -21.317 0.321 -5.660 1.00 91.56 317 ASP A C 1
ATOM 2473 O O . ASP A 1 317 ? -21.582 1.098 -4.739 1.00 91.56 317 ASP A O 1
ATOM 2477 N N . ALA A 1 318 ? -20.542 0.681 -6.684 1.00 89.81 318 ALA A N 1
ATOM 2478 C CA . ALA A 1 318 ? -19.970 2.014 -6.831 1.00 89.81 318 ALA A CA 1
ATOM 2479 C C . ALA A 1 318 ? -21.035 3.125 -6.895 1.00 89.81 318 ALA A C 1
ATOM 2481 O O . ALA A 1 318 ? -20.719 4.270 -6.577 1.00 89.81 318 ALA A O 1
ATOM 2482 N N . GLY A 1 319 ? -22.279 2.808 -7.277 1.00 91.75 319 GLY A N 1
ATOM 2483 C CA . GLY A 1 319 ? -23.412 3.737 -7.256 1.00 91.75 319 GLY A CA 1
ATOM 2484 C C . GLY A 1 319 ? -23.824 4.201 -5.854 1.00 91.75 319 GLY A C 1
ATOM 2485 O O . GLY A 1 319 ? -24.482 5.232 -5.728 1.00 91.75 319 GLY A O 1
ATOM 2486 N N . GLN A 1 320 ? -23.406 3.486 -4.804 1.00 92.00 320 GLN A N 1
ATOM 2487 C CA . GLN A 1 320 ? -23.667 3.848 -3.406 1.00 92.00 320 GLN A CA 1
ATOM 2488 C C . GLN A 1 320 ? -22.675 4.883 -2.856 1.00 92.00 320 GLN A C 1
ATOM 2490 O O . GLN A 1 320 ? -22.884 5.392 -1.762 1.00 92.00 320 GLN A O 1
ATOM 2495 N N . LEU A 1 321 ? -21.615 5.203 -3.606 1.00 95.25 321 LEU A N 1
ATOM 2496 C CA . LEU A 1 321 ? -20.595 6.180 -3.234 1.00 95.25 321 LEU A CA 1
ATOM 2497 C C . LEU A 1 321 ? -20.612 7.387 -4.174 1.00 95.25 321 LEU A C 1
ATOM 2499 O O . LEU A 1 321 ? -20.919 7.303 -5.368 1.00 95.25 321 LEU A O 1
ATOM 2503 N N . SER A 1 322 ? -20.159 8.527 -3.664 1.00 95.06 322 SER A N 1
ATOM 2504 C CA . SER A 1 322 ? -19.764 9.666 -4.477 1.00 95.06 322 SER A CA 1
ATOM 2505 C C . SER A 1 322 ? -18.738 9.222 -5.519 1.00 95.06 322 SER A C 1
ATOM 2507 O O . SER A 1 322 ? -17.700 8.637 -5.210 1.00 95.06 322 SER A O 1
ATOM 2509 N N . SER A 1 323 ? -19.008 9.543 -6.787 1.00 94.19 323 SER A N 1
ATOM 2510 C CA . SER A 1 323 ? -18.124 9.146 -7.880 1.00 94.19 323 SER A CA 1
ATOM 2511 C C . SER A 1 323 ? -16.699 9.665 -7.676 1.00 94.19 323 SER A C 1
ATOM 2513 O O . SER A 1 323 ? -16.481 10.802 -7.248 1.00 94.19 323 SER A O 1
ATOM 2515 N N . PHE A 1 324 ? -15.706 8.860 -8.054 1.00 93.69 324 PHE A N 1
ATOM 2516 C CA . PHE A 1 324 ? -14.300 9.204 -7.829 1.00 93.69 324 PHE A CA 1
ATOM 2517 C C . PHE A 1 324 ? -13.898 10.551 -8.460 1.00 93.69 324 PHE A C 1
ATOM 2519 O O . PHE A 1 324 ? -13.105 11.297 -7.893 1.00 93.69 324 PHE A O 1
ATOM 2526 N N . SER A 1 325 ? -14.476 10.921 -9.607 1.00 92.06 325 SER A N 1
ATOM 2527 C CA . SER A 1 325 ? -14.231 12.229 -10.232 1.00 92.06 325 SER A CA 1
ATOM 2528 C C . SER A 1 325 ? -14.781 13.397 -9.412 1.00 92.06 325 SER A C 1
ATOM 2530 O O . SER A 1 325 ? -14.128 14.438 -9.337 1.00 92.06 325 SER A O 1
ATOM 2532 N N . LYS A 1 326 ? -15.953 13.230 -8.784 1.00 93.94 326 LYS A N 1
ATOM 2533 C CA . LYS A 1 326 ? -16.545 14.213 -7.869 1.00 93.94 326 LYS A CA 1
ATOM 2534 C C . LYS A 1 326 ? -15.690 14.351 -6.613 1.00 93.94 326 LYS A C 1
ATOM 2536 O O . LYS A 1 326 ? -15.315 15.475 -6.285 1.00 93.94 326 LYS A O 1
ATOM 2541 N N . VAL A 1 327 ? -15.341 13.224 -5.985 1.00 94.12 327 VAL A N 1
ATOM 2542 C CA . VAL A 1 327 ? -14.459 13.179 -4.809 1.00 94.12 327 VAL A CA 1
ATOM 2543 C C . VAL A 1 327 ? -13.160 13.910 -5.119 1.00 94.12 327 VAL A C 1
ATOM 2545 O O . VAL A 1 327 ? -12.855 14.904 -4.476 1.00 94.12 327 VAL A O 1
ATOM 2548 N N . MET A 1 328 ? -12.440 13.517 -6.172 1.00 92.06 328 MET A N 1
ATOM 2549 C CA . MET A 1 328 ? -11.163 14.138 -6.525 1.00 92.06 328 MET A CA 1
ATOM 2550 C C . MET A 1 328 ? -11.283 15.640 -6.802 1.00 92.06 328 MET A C 1
ATOM 2552 O O . MET A 1 328 ? -10.440 16.406 -6.345 1.00 92.06 328 MET A O 1
ATOM 2556 N N . ALA A 1 329 ? -12.309 16.080 -7.534 1.00 91.25 329 ALA A N 1
ATOM 2557 C CA . ALA A 1 329 ? -12.480 17.489 -7.882 1.00 91.25 329 ALA A CA 1
ATOM 2558 C C . ALA A 1 329 ? -12.714 18.379 -6.654 1.00 91.25 329 ALA A C 1
ATOM 2560 O O . ALA A 1 329 ? -12.141 19.466 -6.562 1.00 91.25 329 ALA A O 1
ATOM 2561 N N . GLU A 1 330 ? -13.530 17.922 -5.709 1.00 93.25 330 GLU A N 1
ATOM 2562 C CA . GLU A 1 330 ? -13.887 18.700 -4.520 1.00 93.25 330 GLU A CA 1
ATOM 2563 C C . GLU A 1 330 ? -12.914 18.516 -3.365 1.00 93.25 330 GLU A C 1
ATOM 2565 O O . GLU A 1 330 ? -12.688 19.458 -2.615 1.00 93.25 330 GLU A O 1
ATOM 2570 N N . HIS A 1 331 ? -12.273 17.359 -3.265 1.00 91.12 331 HIS A N 1
ATOM 2571 C CA . HIS A 1 331 ? -11.167 17.143 -2.341 1.00 91.12 331 HIS A CA 1
ATOM 2572 C C . HIS A 1 331 ? -9.944 17.993 -2.725 1.00 91.12 331 HIS A C 1
ATOM 2574 O O . HIS A 1 331 ? -9.176 18.397 -1.865 1.00 91.12 331 HIS A O 1
ATOM 2580 N N . LEU A 1 332 ? -9.766 18.314 -4.015 1.00 88.19 332 LEU A N 1
ATOM 2581 C CA . LEU A 1 332 ? -8.715 19.221 -4.501 1.00 88.19 332 LEU A CA 1
ATOM 2582 C C . LEU A 1 332 ? -9.081 20.710 -4.398 1.00 88.19 332 LEU A C 1
ATOM 2584 O O . LEU A 1 332 ? -8.209 21.542 -4.142 1.00 88.19 332 LEU A O 1
ATOM 2588 N N . ASN A 1 333 ? -10.336 21.069 -4.690 1.00 86.62 333 ASN A N 1
ATOM 2589 C CA . ASN A 1 333 ? -10.745 22.466 -4.908 1.00 86.62 333 ASN A CA 1
ATOM 2590 C C . ASN A 1 333 ? -11.809 22.975 -3.918 1.00 86.62 333 ASN A C 1
ATOM 2592 O O . ASN A 1 333 ? -12.278 24.106 -4.056 1.00 86.62 333 ASN A O 1
ATOM 2596 N N . GLY A 1 334 ? -12.203 22.157 -2.943 1.00 85.25 334 GLY A N 1
ATOM 2597 C CA . GLY A 1 334 ? -13.331 22.402 -2.047 1.00 85.25 334 GLY A CA 1
ATOM 2598 C C . GLY A 1 334 ? -14.695 22.128 -2.695 1.00 85.25 334 GLY A C 1
ATOM 2599 O O . GLY A 1 334 ? -14.825 22.013 -3.914 1.00 85.25 334 GLY A O 1
ATOM 2600 N N . LYS A 1 335 ? -15.754 22.084 -1.873 1.00 81.00 335 LYS A N 1
ATOM 2601 C CA . LYS A 1 335 ? -17.150 21.833 -2.306 1.00 81.00 335 LYS A CA 1
ATOM 2602 C C . LYS A 1 335 ? -17.822 23.009 -3.044 1.00 81.00 335 LYS A C 1
ATOM 2604 O O . LYS A 1 335 ? -18.989 22.925 -3.436 1.00 81.00 335 LYS A O 1
ATOM 2609 N N . GLY A 1 336 ? -17.112 24.129 -3.195 1.00 81.88 336 GLY A N 1
ATOM 2610 C CA . GLY A 1 336 ? -17.611 25.350 -3.830 1.00 81.88 336 GLY A CA 1
ATOM 2611 C C . GLY A 1 336 ? -17.733 25.250 -5.354 1.00 81.88 336 GLY A C 1
ATOM 2612 O O . GLY A 1 336 ? -17.555 24.189 -5.957 1.00 81.88 336 GLY A O 1
ATOM 2613 N N . LEU A 1 337 ? -18.011 26.387 -6.000 1.00 80.25 337 LEU A N 1
ATOM 2614 C CA . LEU A 1 337 ? -18.188 26.471 -7.456 1.00 80.25 337 LEU A CA 1
ATOM 2615 C C . LEU A 1 337 ? -16.990 25.885 -8.228 1.00 80.25 337 LEU A C 1
ATOM 2617 O O . LEU A 1 337 ? -17.184 25.144 -9.188 1.00 80.25 337 LEU A O 1
ATOM 2621 N N . LEU A 1 338 ? -15.762 26.138 -7.761 1.00 78.31 338 LEU A N 1
ATOM 2622 C CA . LEU A 1 338 ? -14.528 25.618 -8.368 1.00 78.31 338 LEU A CA 1
ATOM 2623 C C . LEU A 1 338 ? -14.472 24.082 -8.395 1.00 78.31 338 LEU A C 1
ATOM 2625 O O . LEU A 1 338 ? -14.106 23.489 -9.414 1.00 78.31 338 LEU A O 1
ATOM 2629 N N . GLY A 1 339 ? -14.873 23.424 -7.305 1.00 80.38 339 GLY A N 1
ATOM 2630 C CA . GLY A 1 339 ? -14.971 21.966 -7.248 1.00 80.38 339 GLY A CA 1
ATOM 2631 C C . GLY A 1 339 ? -15.967 21.434 -8.269 1.00 80.38 339 GLY A C 1
ATOM 2632 O O . GLY A 1 339 ? -15.621 20.577 -9.076 1.00 80.38 339 GLY A O 1
ATOM 2633 N N . LYS A 1 340 ? -17.171 22.013 -8.319 1.00 82.19 340 LYS A N 1
ATOM 2634 C CA . LYS A 1 340 ? -18.231 21.593 -9.252 1.00 82.19 340 LYS A CA 1
ATOM 2635 C C . LYS A 1 340 ? -17.830 21.763 -10.720 1.00 82.19 340 LYS A C 1
ATOM 2637 O O . LYS A 1 340 ? -18.028 20.842 -11.510 1.00 82.19 340 LYS A O 1
ATOM 2642 N N . VAL A 1 341 ? -17.234 22.903 -11.072 1.00 86.69 341 VAL A N 1
ATOM 2643 C CA . VAL A 1 341 ? -16.830 23.230 -12.452 1.00 86.69 341 VAL A CA 1
ATOM 2644 C C . VAL A 1 341 ? -15.653 22.370 -12.928 1.00 86.69 341 VAL A C 1
ATOM 2646 O O . VAL A 1 341 ? -15.564 22.052 -14.110 1.00 86.69 341 VAL A O 1
ATOM 2649 N N . SER A 1 342 ? -14.769 21.929 -12.027 1.00 86.88 342 SER A N 1
ATOM 2650 C CA . SER A 1 342 ? 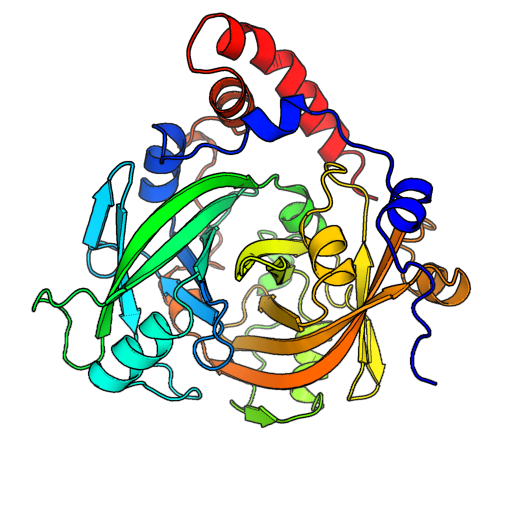-13.613 21.097 -12.399 1.00 86.88 342 SER A CA 1
ATOM 2651 C C . SER A 1 342 ? -13.936 19.608 -12.601 1.00 86.88 342 SER A C 1
ATOM 2653 O O . SER A 1 342 ? -13.136 18.899 -13.219 1.00 86.88 342 SER A O 1
ATOM 2655 N N . ARG A 1 343 ? -15.108 19.118 -12.159 1.00 89.31 343 ARG A N 1
ATOM 2656 C CA . ARG A 1 343 ? -15.483 17.688 -12.233 1.00 89.31 343 ARG A CA 1
ATOM 2657 C C . ARG A 1 343 ? -15.358 17.071 -13.639 1.00 89.31 343 ARG A C 1
ATOM 2659 O O . ARG A 1 343 ? -14.790 15.980 -13.731 1.00 89.31 343 ARG A O 1
ATOM 2666 N N . PRO A 1 344 ? -15.826 17.700 -14.742 1.00 90.00 344 PRO A N 1
ATOM 2667 C CA . PRO A 1 344 ? -15.722 17.102 -16.077 1.00 90.00 344 PRO A CA 1
ATOM 2668 C C . PRO A 1 344 ? -14.269 16.938 -16.537 1.00 90.00 344 PRO A C 1
ATOM 2670 O O . PRO A 1 344 ? -13.919 15.912 -17.124 1.00 90.00 344 PRO A O 1
ATOM 2673 N N . ILE A 1 345 ? -13.418 17.919 -16.216 1.00 88.75 345 ILE A N 1
ATOM 2674 C CA . ILE A 1 345 ? -11.986 17.914 -16.541 1.00 88.75 345 ILE A CA 1
ATOM 2675 C C . ILE A 1 345 ? -11.294 16.792 -15.768 1.00 88.75 345 ILE A C 1
ATOM 2677 O O . ILE A 1 345 ? -10.638 15.945 -16.371 1.00 88.75 345 ILE A O 1
ATOM 2681 N N . VAL A 1 346 ? -11.507 16.730 -14.449 1.00 87.44 346 VAL A N 1
ATOM 2682 C CA . VAL A 1 346 ? -10.969 15.666 -13.588 1.00 87.44 346 VAL A CA 1
ATOM 2683 C C . VAL A 1 346 ? -11.427 14.289 -14.075 1.00 87.44 346 VAL A C 1
ATOM 2685 O O . VAL A 1 346 ? -10.612 13.382 -14.218 1.00 87.44 346 VAL A O 1
ATOM 2688 N N . GLY A 1 347 ? -12.707 14.139 -14.424 1.00 89.69 347 GLY A N 1
ATOM 2689 C CA . GLY A 1 347 ? -13.236 12.901 -14.996 1.00 89.69 347 GLY A CA 1
ATOM 2690 C C . GLY A 1 347 ? -12.581 12.511 -16.325 1.00 89.69 347 GLY A C 1
ATOM 2691 O O . GLY A 1 347 ? -12.321 11.331 -16.550 1.00 89.69 347 GLY A O 1
ATOM 2692 N N . SER A 1 348 ? -12.285 13.479 -17.199 1.00 89.88 348 SER A N 1
ATOM 2693 C CA . SER A 1 348 ? -11.577 13.229 -18.461 1.00 89.88 348 SER A CA 1
ATOM 2694 C C . SER A 1 348 ? -10.151 12.734 -18.224 1.00 89.88 348 SER A C 1
ATOM 2696 O O . SER A 1 348 ? -9.747 11.733 -18.815 1.00 89.88 348 SER A O 1
ATOM 2698 N N . VAL A 1 349 ? -9.428 13.369 -17.295 1.00 88.00 349 VAL A N 1
ATOM 2699 C CA . VAL A 1 349 ? -8.074 12.957 -16.897 1.00 88.00 349 VAL A CA 1
ATOM 2700 C C . VAL A 1 349 ? -8.083 11.535 -16.336 1.00 88.00 349 VAL A C 1
ATOM 2702 O O . VAL A 1 349 ? -7.322 10.699 -16.809 1.00 88.00 349 VAL A O 1
ATOM 2705 N N . ILE A 1 350 ? -9.000 11.215 -15.415 1.00 88.94 350 ILE A N 1
ATOM 2706 C CA . ILE A 1 350 ? -9.136 9.860 -14.851 1.00 88.94 350 ILE A CA 1
ATOM 2707 C C . ILE A 1 350 ? -9.392 8.828 -15.960 1.00 88.94 350 ILE A C 1
ATOM 2709 O O . ILE A 1 350 ? -8.750 7.782 -15.990 1.00 88.94 350 ILE A O 1
ATOM 2713 N N . ARG A 1 351 ? -10.302 9.105 -16.904 1.00 91.19 351 ARG A N 1
ATOM 2714 C CA . ARG A 1 351 ? -10.577 8.183 -18.021 1.00 91.19 351 ARG A CA 1
ATOM 2715 C C . ARG A 1 351 ? -9.374 8.012 -18.944 1.00 91.19 351 ARG A C 1
ATOM 2717 O O . ARG A 1 351 ? -9.103 6.895 -19.375 1.00 91.19 351 ARG A O 1
ATOM 2724 N N . HIS A 1 352 ? -8.672 9.097 -19.263 1.00 91.25 352 HIS A N 1
ATOM 2725 C CA . HIS A 1 352 ? -7.452 9.043 -20.064 1.00 91.25 352 HIS A CA 1
ATOM 2726 C C . HIS A 1 352 ? -6.385 8.186 -19.374 1.00 91.25 352 HIS A C 1
ATOM 2728 O O . HIS A 1 352 ? -5.800 7.303 -19.997 1.00 91.25 352 HIS A O 1
ATOM 2734 N N . ASP A 1 353 ? -6.195 8.393 -18.076 1.00 89.56 353 ASP A N 1
ATOM 2735 C CA . ASP A 1 353 ? -5.244 7.666 -17.245 1.00 89.56 353 ASP A CA 1
ATOM 2736 C C . ASP A 1 353 ? -5.531 6.161 -17.186 1.00 89.56 353 ASP A C 1
ATOM 2738 O O . ASP A 1 353 ? -4.611 5.351 -17.287 1.00 89.56 353 ASP A O 1
ATOM 2742 N N . LEU A 1 354 ? -6.804 5.777 -17.060 1.00 90.31 354 LEU A N 1
ATOM 2743 C CA . LEU A 1 354 ? -7.222 4.372 -17.039 1.00 90.31 354 LEU A CA 1
ATOM 2744 C C . LEU A 1 354 ? -7.111 3.686 -18.404 1.00 90.31 354 LEU A C 1
ATOM 2746 O O . LEU A 1 354 ? -6.945 2.472 -18.459 1.00 90.31 354 LEU A O 1
ATOM 2750 N N . LYS A 1 355 ? -7.143 4.442 -19.506 1.00 90.38 355 LYS A N 1
ATOM 2751 C CA . LYS A 1 355 ? -6.845 3.915 -20.849 1.00 90.38 355 LYS A CA 1
ATOM 2752 C C . LYS A 1 355 ? -5.339 3.783 -21.113 1.00 90.38 355 LYS A C 1
ATOM 2754 O O . LYS A 1 355 ? -4.947 3.015 -21.984 1.00 90.38 355 LYS A O 1
ATOM 2759 N N . ASN A 1 356 ? -4.500 4.497 -20.358 1.00 89.88 356 ASN A N 1
ATOM 2760 C CA . ASN A 1 356 ? -3.049 4.582 -20.554 1.00 89.88 356 ASN A CA 1
ATOM 2761 C C . ASN A 1 356 ? -2.285 4.101 -19.310 1.00 89.88 356 ASN A C 1
ATOM 2763 O O . ASN A 1 356 ? -1.520 4.837 -18.685 1.00 89.88 356 ASN A O 1
ATOM 2767 N N . LEU A 1 357 ? -2.515 2.839 -18.938 1.00 88.94 357 LEU A N 1
ATOM 2768 C CA . LEU A 1 357 ? -1.926 2.241 -17.739 1.00 88.94 357 LEU A CA 1
ATOM 2769 C C . LEU A 1 357 ? -0.441 1.883 -17.876 1.00 88.94 357 LEU A C 1
ATOM 2771 O O . LEU A 1 357 ? 0.193 1.723 -16.840 1.00 88.94 357 LEU A O 1
ATOM 2775 N N . TYR A 1 358 ? 0.117 1.747 -19.078 1.00 89.44 358 TYR A N 1
ATOM 2776 C CA . TYR A 1 358 ? 1.508 1.315 -19.286 1.00 89.44 358 TYR A CA 1
ATOM 2777 C C . TYR A 1 358 ? 2.278 2.287 -20.161 1.00 89.44 358 TYR A C 1
ATOM 2779 O O . TYR A 1 358 ? 1.719 2.703 -21.212 1.00 89.44 358 TYR A O 1
#

Organism: NCBI:txid137584

Secondary structure (DSSP, 8-state):
-----SB-SHHHHHHHSPPPPGGGGGG-BSS--HHHHHHHTT--EEEEEESSTTT-EEEEE-STTTEEEE-SSEEEEEEEP-TTSPPPPHHHHHHHHHH--EEEEEEE-TT-S-EEEEEEEEEE---TTS-TTEEEEEEEEEEEEEEPTHHHHHHTTT-THHHHTTTT-----EEESS--HHHHHHHHH-SEEEEEEE-TT--EEEEEEE-STT-SEEEETTEEEEEEPP--S--HHHHHHHH--EEEEEEE-TT--EEEEEEEEEEEE--HHHHHTT-BTTBPPSEEEEEEEEEEEEEE-HHHHHTTTT-GGGPPPGGGS--HHHHHHHHHH-SSHHHHHHHHHHHHHHHHHHH---

Sequence (358 aa):
MLFTADIRNEQDLRKIIPAYHQRMDKRIQTRLDHYCLEYLDHATLACIAFAHPPLGFYYVALNENTLLSVTPQVLNICLSARPCQQTFSNEQLTRLLAECNTCSLYFFISGIGHGLRINAFAEQNNQTNADENTQAITFNVLSAYFQCSRAAVRAGLWEPVQTADIQKKSFASTSTTTLTDDAIAMIASAPYLLLLSQNEQQATELSPRGGQAGFVKVRNNHTLLIPEWPGNKVAISLRNILKQKLVSLSFIVPGCDFTLAVQGEASLISDRRVLSSMAIKSKAPLLAIAVSVKRVIIQQEASLNNALLWQADKHKDAGQLSSFSKVMAEHLNGKGLLGKVSRPIVGSVIRHDLKNLY

Foldseek 3Di:
DPDDFPQQAVVSVCVLQPAFDPLVCLQKAQWQDPQNVQLLVQFQKKWKAFLQVLVGIFIAGDDCLAFVDDDRFKTKGKGFAFPQGDRADPVRVQVSLVVGQWMKMWTDRFPDQKIKIFIFGKHWDPDDSDDPGITIIMTGTRIIGMGFRLQVLQAVVQPLVQQPPPLPDDDDWDKDFWQDPSNQVLQQQFQKKWKWFAAPVRHIDTDMHGHYRNLWDDPDRFKIKHFAADDSSPCVRLNRLSHFQWMKMWTDHANDQKIKIWIFGKHKADPPVVQCVSDDPRHGGSIIIMTGTGMMTMGGHCSCVSSVNRVSVSGDDPVSHDDPLLCSLCSSVNPDPRSVVCSVVSVVVSVVCNVRSD

pLDDT: mean 90.64, std 10.3, range [44.0, 98.69]